Protein AF-A0A349Z1G7-F1 (afdb_monomer)

Sequence (231 aa):
MLQPGFGRQFYSDGNTNQHSDYFGPELSFGHQIAKLHPQQNVALIKYALGGSALGYGVGNNWYPDYRRGNGINQYDHFLSTLSNAFASRDIDGDGEPDTLIPAGIIWMQGESDAYDSEITANRYLDNLKTMMALFRAALRSPDLPVVLGKITDSGMDPEDGLRMNWGSLVQQAQLDFIEQDSCAALVTITESFTHLDDGWHYTSADYLTLGRQFAERVAQLESQCATRSSE

Foldseek 3Di:
DDDFACDPPWDDPPPDTDGHPDDFLCVLLLVQLCVVVVPDDDDDLDDDDPQEALDAPFGQHPPQQHDPDVSDGSVNVVLVSVVVCQVDQQNPPPPHGDDDQQAAAEEEDDLRLLQPDPVSLLCLLVSVVVSVCSVCVSNVHNLHAYEYEQADFQLPDPPRSGNRNRSVSNNVSLVVNCVVRVRYYYDDCCVVFHADPVRHHTDNVVSSVVSNSSSVVSSVSSVVRVVPVVD

Secondary structure (DSSP, 8-state):
----BSSTT-EE-SS-EE-BS---THHHHHHHHHHH-TTS---------TTB-SSTTSBS---TT--STT---HHHHHHHHHHHHTT-S-SSSSSSPP------EEE---HHHHHH-HHHHHTHHHHHHHHHHHHHHHTT-TT--EEEEPP------TTTS-S-TTHHHHHHHHHHHHHH-TTEEEE-GGGG--B-TTSSSB-HHHHHHHHHHHHHHHHHHHHHHTTTTT-

Structure (mmCIF, N/CA/C/O backbone):
data_AF-A0A349Z1G7-F1
#
_entry.id   AF-A0A349Z1G7-F1
#
loop_
_atom_site.group_PDB
_atom_site.id
_atom_site.type_symbol
_atom_site.label_atom_id
_atom_site.label_alt_id
_atom_site.label_comp_id
_atom_site.label_asym_id
_atom_site.label_entity_id
_atom_site.label_seq_id
_atom_site.pdbx_PDB_ins_code
_atom_site.Cartn_x
_atom_site.Cartn_y
_atom_site.Cartn_z
_atom_site.occupancy
_atom_site.B_iso_or_equiv
_atom_site.auth_seq_id
_atom_site.auth_comp_id
_atom_site.auth_asym_id
_atom_site.auth_atom_id
_atom_site.pdbx_PDB_model_num
ATOM 1 N N . MET A 1 1 ? -21.584 -17.397 -4.117 1.00 46.84 1 MET A N 1
ATOM 2 C CA . MET A 1 1 ? -20.782 -17.115 -5.328 1.00 46.84 1 MET A CA 1
ATOM 3 C C . MET A 1 1 ? -20.090 -15.783 -5.109 1.00 46.84 1 MET A C 1
ATOM 5 O O . MET A 1 1 ? -20.751 -14.891 -4.594 1.00 46.84 1 MET A O 1
ATOM 9 N N . LEU A 1 2 ? -18.794 -15.668 -5.418 1.00 56.25 2 LEU A N 1
ATOM 10 C CA . LEU A 1 2 ? -18.112 -14.368 -5.429 1.00 56.25 2 LEU A CA 1
ATOM 11 C C . LEU A 1 2 ? -18.717 -13.518 -6.556 1.00 56.25 2 LEU A C 1
ATOM 13 O O . LEU A 1 2 ? -18.985 -14.051 -7.632 1.00 56.25 2 LEU A O 1
ATOM 17 N N . GLN A 1 3 ? -18.994 -12.247 -6.280 1.00 53.84 3 GLN A N 1
ATOM 18 C CA . GLN A 1 3 ? -19.548 -11.298 -7.249 1.00 53.84 3 GLN A CA 1
ATOM 19 C C . GLN A 1 3 ? -18.449 -10.356 -7.768 1.00 53.84 3 GLN A C 1
ATOM 21 O O . GLN A 1 3 ? -17.407 -10.252 -7.113 1.00 53.84 3 GLN A O 1
ATOM 26 N N . PRO A 1 4 ? -18.669 -9.683 -8.917 1.00 64.75 4 PRO A N 1
ATOM 27 C CA . PRO A 1 4 ? -17.811 -8.600 -9.392 1.00 64.75 4 PRO A CA 1
ATOM 28 C C . PRO A 1 4 ? -17.470 -7.610 -8.265 1.00 64.75 4 PRO A C 1
ATOM 30 O O . PRO A 1 4 ? -18.338 -7.232 -7.478 1.00 64.75 4 PRO A O 1
ATOM 33 N N . GLY A 1 5 ? -16.197 -7.236 -8.152 1.00 70.75 5 GLY A N 1
ATOM 34 C CA . GLY A 1 5 ? -15.623 -6.529 -7.012 1.00 70.75 5 GLY A CA 1
ATOM 35 C C . GLY A 1 5 ? -15.144 -5.110 -7.319 1.00 70.75 5 GLY A C 1
ATOM 36 O O . GLY A 1 5 ? -15.529 -4.471 -8.296 1.00 70.75 5 GLY A O 1
ATOM 37 N N . PHE A 1 6 ? -14.275 -4.605 -6.444 1.00 72.62 6 PHE A N 1
ATOM 38 C CA . PHE A 1 6 ? -13.672 -3.269 -6.527 1.00 72.62 6 PHE A CA 1
ATOM 39 C C . PHE A 1 6 ? -12.236 -3.335 -7.083 1.00 72.62 6 PHE A C 1
ATOM 41 O O . PHE A 1 6 ? -11.346 -2.619 -6.620 1.00 72.62 6 PHE A O 1
ATOM 48 N N . GLY A 1 7 ? -11.961 -4.291 -7.976 1.00 73.00 7 GLY A N 1
ATOM 49 C CA . GLY A 1 7 ? -10.655 -4.471 -8.608 1.00 73.00 7 GLY A CA 1
ATOM 50 C C . GLY A 1 7 ? -10.443 -3.572 -9.829 1.00 73.00 7 GLY A C 1
ATOM 51 O O . GLY A 1 7 ? -11.169 -2.608 -10.066 1.00 73.00 7 GLY A O 1
ATOM 52 N N . ARG A 1 8 ? -9.424 -3.897 -10.630 1.00 74.56 8 ARG A N 1
ATOM 53 C CA . ARG A 1 8 ? -9.077 -3.202 -11.884 1.00 74.56 8 ARG A CA 1
ATOM 54 C C . ARG A 1 8 ? -10.314 -3.013 -12.774 1.00 74.56 8 ARG A C 1
ATOM 56 O O . ARG A 1 8 ? -11.029 -3.975 -12.987 1.00 74.56 8 ARG A O 1
ATOM 63 N N . GLN A 1 9 ? -10.537 -1.830 -13.351 1.00 77.94 9 GLN A N 1
ATOM 64 C CA . GLN A 1 9 ? -11.748 -1.475 -14.132 1.00 77.94 9 GLN A CA 1
ATOM 65 C C . GLN A 1 9 ? -13.017 -1.188 -13.306 1.00 77.94 9 GLN A C 1
ATOM 67 O O . GLN A 1 9 ? -14.071 -0.958 -13.892 1.00 77.94 9 GLN A O 1
ATOM 72 N N . PHE A 1 10 ? -12.934 -1.147 -11.972 1.00 82.94 10 PHE A N 1
ATOM 73 C CA . PHE A 1 10 ? -14.001 -0.566 -11.157 1.00 82.94 10 PHE A CA 1
ATOM 74 C C . PHE A 1 10 ? -14.174 0.923 -11.485 1.00 82.94 10 PHE A C 1
ATOM 76 O O . PHE A 1 10 ? -13.189 1.644 -11.669 1.00 82.94 10 PHE A O 1
ATOM 83 N N . TYR A 1 11 ? -15.423 1.383 -11.513 1.00 76.38 11 TYR A N 1
ATOM 84 C CA . TYR A 1 11 ? -15.773 2.782 -11.730 1.00 76.38 11 TYR A CA 1
ATOM 85 C C . TYR A 1 11 ? -16.954 3.191 -10.842 1.00 76.38 11 TYR A C 1
ATOM 87 O O . TYR A 1 11 ? -17.887 2.414 -10.633 1.00 76.38 11 TYR A O 1
ATOM 95 N N . SER A 1 12 ? -16.921 4.428 -10.346 1.00 77.19 12 SER A N 1
ATOM 96 C CA . SER A 1 12 ? -18.039 5.062 -9.648 1.00 77.19 12 SER A CA 1
ATOM 97 C C . SER A 1 12 ? -18.200 6.500 -10.129 1.00 77.19 12 SER A C 1
ATOM 99 O O . SER A 1 12 ? -17.209 7.214 -10.293 1.00 77.19 12 SER A O 1
ATOM 101 N N . ASP A 1 13 ? -19.444 6.928 -10.328 1.00 74.25 13 ASP A N 1
ATOM 102 C CA . ASP 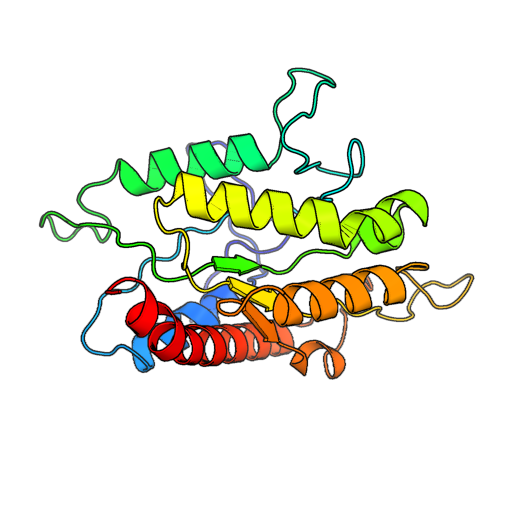A 1 13 ? -19.804 8.326 -10.603 1.00 74.25 13 ASP A CA 1
ATOM 103 C C . ASP A 1 13 ? -20.244 9.084 -9.333 1.00 74.25 13 ASP A C 1
ATOM 105 O O . ASP A 1 13 ? -20.737 10.210 -9.409 1.00 74.25 13 ASP A O 1
ATOM 109 N N . GLY A 1 14 ? -20.081 8.461 -8.158 1.00 65.50 14 GLY A N 1
ATOM 110 C CA . GLY A 1 14 ? -20.521 8.985 -6.865 1.00 65.50 14 GLY A CA 1
ATOM 111 C C . GLY A 1 14 ? -21.979 8.672 -6.509 1.00 65.50 14 GLY A C 1
ATOM 112 O O . GLY A 1 14 ? -22.364 8.887 -5.364 1.00 65.50 14 GLY A O 1
ATOM 113 N N . ASN A 1 15 ? -22.772 8.131 -7.440 1.00 63.84 15 ASN A N 1
ATOM 114 C CA . ASN A 1 15 ? -24.153 7.690 -7.205 1.00 63.84 15 ASN A CA 1
ATOM 115 C C . ASN A 1 15 ? -24.352 6.199 -7.509 1.00 63.84 15 ASN A C 1
ATOM 117 O O . ASN A 1 15 ? -25.158 5.528 -6.867 1.00 63.84 15 ASN A O 1
ATOM 121 N N . THR A 1 16 ? -23.635 5.680 -8.500 1.00 71.56 16 THR A N 1
ATOM 122 C CA . THR A 1 16 ? -23.721 4.311 -8.993 1.00 71.56 16 THR A CA 1
ATOM 123 C C . THR A 1 16 ? -22.335 3.687 -9.080 1.00 71.56 16 THR A C 1
ATOM 125 O O . THR A 1 16 ? -21.341 4.353 -9.374 1.00 71.56 16 THR A O 1
ATOM 128 N N . ASN A 1 17 ? -22.274 2.386 -8.802 1.00 78.75 17 ASN A N 1
ATOM 129 C CA . ASN A 1 17 ? -21.047 1.603 -8.849 1.00 78.75 17 ASN A CA 1
ATOM 130 C C . ASN A 1 17 ? -21.122 0.615 -10.012 1.00 78.75 17 ASN A C 1
ATOM 132 O O . ASN A 1 17 ? -22.029 -0.216 -10.070 1.00 78.75 17 ASN A O 1
ATOM 136 N N . GLN A 1 18 ? -20.144 0.681 -10.912 1.00 82.62 18 GLN A N 1
ATOM 137 C CA . GLN A 1 18 ? -19.900 -0.355 -11.903 1.00 82.62 18 GLN A CA 1
ATOM 138 C C . GLN A 1 18 ? -18.778 -1.259 -11.391 1.00 82.62 18 GLN A C 1
ATOM 140 O O . GLN A 1 18 ? -17.610 -0.870 -11.323 1.00 82.62 18 GLN A O 1
ATOM 145 N N . HIS A 1 19 ? -19.159 -2.471 -10.996 1.00 80.06 19 HIS A N 1
ATOM 146 C CA . HIS A 1 19 ? -18.242 -3.449 -10.424 1.00 80.06 19 HIS A CA 1
ATOM 147 C C . HIS A 1 19 ? -17.353 -4.106 -11.487 1.00 80.06 19 HIS A C 1
ATOM 149 O O . HIS A 1 19 ? -17.739 -4.263 -12.643 1.00 80.06 19 HIS A O 1
ATOM 155 N N . SER A 1 20 ? -16.151 -4.478 -11.064 1.00 79.94 20 SER A N 1
ATOM 156 C CA . SER A 1 20 ? -15.106 -5.098 -11.872 1.00 79.94 20 SER A CA 1
ATOM 157 C C . SER A 1 20 ? -15.187 -6.624 -11.824 1.00 79.94 20 SER A C 1
ATOM 159 O O . SER A 1 20 ? -15.468 -7.189 -10.773 1.00 79.94 20 SER A O 1
ATOM 161 N N . ASP A 1 21 ? -14.827 -7.314 -12.908 1.00 78.81 21 ASP A N 1
ATOM 162 C CA . ASP A 1 21 ? -14.621 -8.775 -12.886 1.00 78.81 21 ASP A CA 1
ATOM 163 C C . ASP A 1 21 ? -13.377 -9.200 -12.074 1.00 78.81 21 ASP A C 1
ATOM 165 O O . ASP A 1 21 ? -13.143 -10.384 -11.829 1.00 78.81 21 ASP A O 1
ATOM 169 N N . TYR A 1 22 ? -12.582 -8.229 -11.625 1.00 80.31 22 TYR A N 1
ATOM 170 C CA . TYR A 1 22 ? -11.415 -8.397 -10.777 1.00 80.31 22 TYR A CA 1
ATOM 171 C C . TYR A 1 22 ? -11.709 -7.972 -9.334 1.00 80.31 22 TYR A C 1
ATOM 173 O O . TYR A 1 22 ? -12.530 -7.099 -9.039 1.00 80.31 22 TYR A O 1
ATOM 181 N N . PHE A 1 23 ? -10.941 -8.544 -8.416 1.00 85.12 23 PHE A N 1
ATOM 182 C CA . PHE A 1 23 ? -10.905 -8.166 -7.010 1.00 85.12 23 PHE A CA 1
ATOM 183 C C . PHE A 1 23 ? -9.451 -8.080 -6.545 1.00 85.12 23 PHE A C 1
ATOM 185 O O . PHE A 1 23 ? -8.565 -8.687 -7.150 1.00 85.12 23 PHE A O 1
ATOM 192 N N . GLY A 1 24 ? -9.207 -7.312 -5.488 1.00 89.19 24 GLY A N 1
ATOM 193 C CA . GLY A 1 24 ? -7.900 -7.249 -4.843 1.00 89.19 24 GLY A CA 1
ATOM 194 C C . GLY A 1 24 ? -7.815 -8.171 -3.622 1.00 89.19 24 GLY A C 1
ATOM 195 O O . GLY A 1 24 ? -8.693 -9.007 -3.386 1.00 89.19 24 GLY A O 1
ATOM 196 N N . PRO A 1 25 ? -6.781 -8.019 -2.783 1.00 95.25 25 PRO A N 1
ATOM 197 C CA . PRO A 1 25 ? -6.604 -8.874 -1.613 1.00 95.25 25 PRO A CA 1
ATOM 198 C C . PRO A 1 25 ? -7.731 -8.733 -0.572 1.00 95.25 25 PRO A C 1
ATOM 200 O O . PRO A 1 25 ? -7.840 -9.584 0.315 1.00 95.25 25 PRO A O 1
ATOM 203 N N . GLU A 1 26 ? -8.592 -7.708 -0.678 1.00 93.12 26 GLU A N 1
ATOM 204 C CA . GLU A 1 26 ? -9.614 -7.375 0.319 1.00 93.12 26 GLU A CA 1
ATOM 205 C C . GLU A 1 26 ? -10.583 -8.519 0.636 1.00 93.12 26 GLU A C 1
ATOM 207 O O . GLU A 1 26 ? -11.002 -8.649 1.782 1.00 93.12 26 GLU A O 1
ATOM 212 N N . LEU A 1 27 ? -10.918 -9.377 -0.337 1.00 91.31 27 LEU A N 1
ATOM 213 C CA . LEU A 1 27 ? -11.917 -10.432 -0.134 1.00 91.31 27 LEU A CA 1
ATOM 214 C C . LEU A 1 27 ? -11.418 -11.491 0.849 1.00 91.31 27 LEU A C 1
ATOM 216 O O . LEU A 1 27 ? -12.055 -11.795 1.857 1.00 91.31 27 LEU A O 1
ATOM 220 N N . SER A 1 28 ? -10.248 -12.054 0.557 1.00 95.88 28 SER A N 1
ATOM 221 C CA . SER A 1 28 ? -9.604 -13.025 1.438 1.00 95.88 28 SER A CA 1
ATOM 222 C C . SER A 1 28 ? -9.078 -12.392 2.717 1.00 95.88 28 SER A C 1
ATOM 224 O O . SER A 1 28 ? -9.057 -13.076 3.735 1.00 95.88 28 SER A O 1
ATOM 226 N N . PHE A 1 29 ? -8.672 -11.117 2.669 1.00 97.75 29 PHE A N 1
ATOM 227 C CA . PHE A 1 29 ? -8.282 -10.368 3.857 1.00 97.75 29 PHE A CA 1
ATOM 228 C C . PHE A 1 29 ? -9.457 -10.276 4.825 1.00 97.75 29 PHE A C 1
ATOM 230 O O . PHE A 1 29 ? -9.353 -10.802 5.925 1.00 97.75 29 PHE A O 1
ATOM 237 N N . GLY A 1 30 ? -10.591 -9.715 4.385 1.00 96.12 30 GLY A N 1
ATOM 238 C CA . GLY A 1 30 ? -11.803 -9.553 5.190 1.00 96.12 30 GLY A CA 1
ATOM 239 C C . GLY A 1 30 ? -12.279 -10.870 5.801 1.00 96.12 30 GLY A C 1
ATOM 240 O O . GLY A 1 30 ? -12.515 -10.955 7.003 1.00 96.12 30 GLY A O 1
ATOM 241 N N . HIS A 1 31 ? -12.329 -11.933 4.992 1.00 96.19 31 HIS A N 1
ATOM 242 C CA . HIS A 1 31 ? -12.700 -13.269 5.469 1.00 96.19 31 HIS A CA 1
ATOM 243 C C . HIS A 1 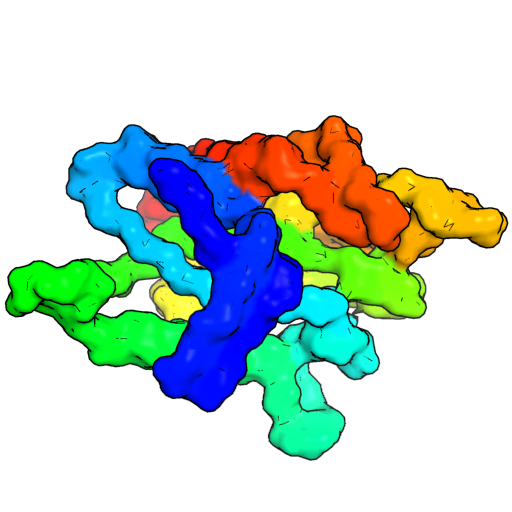31 ? -11.730 -13.828 6.514 1.00 96.19 31 HIS A C 1
ATOM 245 O O . HIS A 1 31 ? -12.156 -14.429 7.499 1.00 96.19 31 HIS A O 1
ATOM 251 N N . GLN A 1 32 ? -10.424 -13.671 6.297 1.00 98.06 32 GLN A N 1
ATOM 252 C CA . GLN A 1 32 ? -9.418 -14.214 7.203 1.00 98.06 32 GLN A CA 1
ATOM 253 C C . GLN A 1 32 ? -9.335 -13.409 8.501 1.00 98.06 32 GLN A C 1
ATOM 255 O O . GLN A 1 32 ? -9.272 -14.014 9.567 1.00 98.06 32 GLN A O 1
ATOM 260 N N . ILE A 1 33 ? -9.388 -12.076 8.443 1.00 97.12 33 ILE A N 1
ATOM 261 C CA . ILE A 1 33 ? -9.335 -11.246 9.648 1.00 97.12 33 ILE A CA 1
ATOM 262 C C . ILE A 1 33 ? -10.596 -11.443 10.504 1.00 97.12 33 ILE A C 1
ATOM 264 O O . ILE A 1 33 ? -10.483 -11.635 11.708 1.00 97.12 33 ILE A O 1
ATOM 268 N N . ALA A 1 34 ? -11.785 -11.575 9.904 1.00 96.56 34 ALA A N 1
ATOM 269 C CA . ALA A 1 34 ? -13.004 -11.902 10.653 1.00 96.56 34 ALA A CA 1
ATOM 270 C C . ALA A 1 34 ? -12.917 -13.267 11.365 1.00 96.56 34 ALA A C 1
ATOM 272 O O . ALA A 1 34 ? -13.434 -13.438 12.467 1.00 96.56 34 ALA A O 1
ATOM 273 N N . LYS A 1 35 ? -12.215 -14.248 10.779 1.00 97.44 35 LYS A N 1
ATOM 274 C C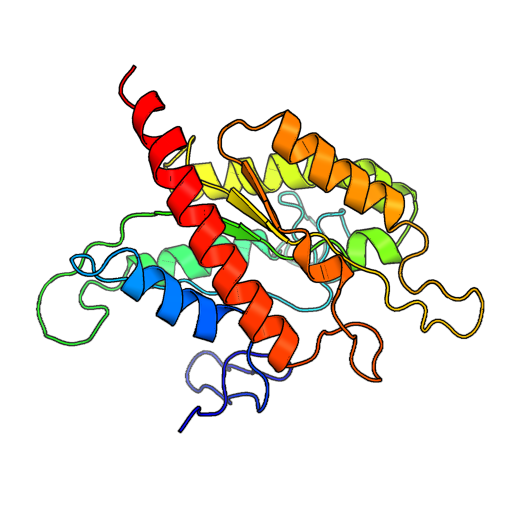A . LYS A 1 35 ? -11.936 -15.531 11.448 1.00 97.44 35 LYS A CA 1
ATOM 275 C C . LYS A 1 35 ? -10.948 -15.410 12.602 1.00 97.44 35 LYS A C 1
ATOM 277 O O . LYS A 1 35 ? -11.080 -16.149 13.574 1.00 97.44 35 LYS A O 1
ATOM 282 N N . LEU A 1 36 ? -9.945 -14.543 12.472 1.00 96.44 36 LEU A N 1
ATOM 283 C CA . LEU A 1 36 ? -8.956 -14.285 13.521 1.00 96.44 36 LEU A CA 1
ATOM 284 C C . LEU A 1 36 ? -9.571 -13.502 14.694 1.00 96.44 36 LEU A C 1
ATOM 286 O O . LEU A 1 36 ? -9.146 -13.689 15.831 1.00 96.44 36 LEU A O 1
ATOM 290 N N . HIS A 1 37 ? -10.624 -12.719 14.435 1.00 94.75 37 HIS A N 1
ATOM 291 C CA . HIS A 1 37 ? -11.335 -11.903 15.422 1.00 94.75 37 HIS A CA 1
ATOM 292 C C . HIS A 1 37 ? -12.834 -12.265 15.504 1.00 94.75 37 HIS A C 1
ATOM 294 O O . HIS A 1 37 ? -13.687 -11.421 15.244 1.00 94.75 37 HIS A O 1
ATOM 300 N N . PRO A 1 38 ? -13.210 -13.494 15.918 1.00 95.88 38 PRO A N 1
ATOM 301 C CA . PRO A 1 38 ? -14.592 -13.991 15.829 1.00 95.88 38 PRO A CA 1
ATOM 302 C C . PRO A 1 38 ? -15.600 -13.274 16.745 1.00 95.88 38 PRO A C 1
ATOM 304 O O . PRO A 1 38 ? -16.793 -13.560 16.686 1.00 95.88 38 PRO A O 1
ATOM 307 N N . GLN A 1 39 ? -15.126 -12.398 17.632 1.00 94.56 39 GLN A N 1
ATOM 308 C CA . GLN A 1 39 ? -15.945 -11.610 18.559 1.00 94.56 39 GLN A CA 1
ATOM 309 C C . GLN A 1 39 ? -15.995 -10.122 18.188 1.00 94.56 39 GLN A C 1
ATOM 311 O O . GLN A 1 39 ? -16.522 -9.326 18.960 1.00 94.56 39 GLN A O 1
ATOM 316 N N . GLN A 1 40 ? -15.407 -9.733 17.056 1.00 92.19 40 GLN A N 1
ATOM 317 C CA . GLN A 1 40 ? -15.340 -8.346 16.615 1.00 92.19 40 GLN A CA 1
ATOM 318 C C . GLN A 1 40 ? -15.934 -8.221 15.216 1.00 92.19 40 GLN A C 1
ATOM 320 O O . GLN A 1 40 ? -15.704 -9.064 14.348 1.00 92.19 40 GLN A O 1
ATOM 325 N N . ASN A 1 41 ? -16.671 -7.136 14.994 1.00 92.56 41 ASN A N 1
ATOM 326 C CA . ASN A 1 41 ? -17.096 -6.753 13.657 1.00 92.56 41 ASN A CA 1
ATOM 327 C C . ASN A 1 41 ? -15.912 -6.118 12.922 1.00 92.56 41 ASN A C 1
ATOM 329 O O . ASN A 1 41 ? -15.158 -5.332 13.496 1.00 92.56 41 ASN A O 1
ATOM 333 N N . VAL A 1 42 ? -15.751 -6.460 11.645 1.00 93.19 42 VAL A N 1
ATOM 334 C CA . VAL A 1 42 ? -14.668 -5.952 10.799 1.00 93.19 42 VAL A CA 1
ATOM 335 C C . VAL A 1 42 ? -15.258 -5.062 9.716 1.00 93.19 42 VAL A C 1
ATOM 337 O O . VAL A 1 42 ? -16.082 -5.512 8.923 1.00 93.19 42 VAL A O 1
ATOM 340 N N . ALA A 1 43 ? -14.763 -3.830 9.630 1.00 93.62 43 ALA A N 1
ATOM 341 C CA . ALA A 1 43 ? -15.048 -2.913 8.534 1.00 93.62 43 ALA A CA 1
ATOM 342 C C . ALA A 1 43 ? -13.786 -2.680 7.693 1.00 93.62 43 ALA A C 1
ATOM 344 O O . ALA A 1 43 ? -12.691 -2.504 8.229 1.00 93.62 43 ALA A O 1
ATOM 345 N N . LEU A 1 44 ? -13.939 -2.653 6.367 1.00 94.56 44 LEU A N 1
ATOM 346 C CA . LEU A 1 44 ? -12.855 -2.347 5.433 1.00 94.56 44 LEU A CA 1
ATOM 347 C C . LEU A 1 44 ? -13.103 -0.988 4.780 1.00 94.56 44 LEU A C 1
ATOM 349 O O . LEU A 1 44 ? -14.041 -0.834 4.001 1.00 94.56 44 LEU A O 1
ATOM 353 N N . ILE A 1 45 ? -12.224 -0.020 5.042 1.00 94.25 45 ILE A N 1
ATOM 354 C CA . ILE A 1 45 ? -12.193 1.242 4.297 1.00 94.25 45 ILE A CA 1
ATOM 355 C C . ILE A 1 45 ? -11.193 1.077 3.155 1.00 94.25 45 ILE A C 1
ATOM 357 O O . ILE A 1 45 ? -9.981 1.103 3.367 1.00 94.25 45 ILE A O 1
ATOM 361 N N . LYS A 1 46 ? -11.698 0.864 1.938 1.00 92.69 46 LYS A N 1
ATOM 362 C CA . LYS A 1 46 ? -10.863 0.624 0.758 1.00 92.69 46 LYS A CA 1
ATOM 363 C C . LYS A 1 46 ? -10.680 1.903 -0.053 1.00 92.69 46 LYS A C 1
ATOM 365 O O . LYS A 1 46 ? -11.643 2.443 -0.587 1.00 92.69 46 LYS A O 1
ATOM 370 N N . TYR A 1 47 ? -9.427 2.315 -0.220 1.00 93.06 47 TYR A N 1
ATOM 371 C CA . TYR A 1 47 ? -9.031 3.340 -1.178 1.00 93.06 47 TYR A CA 1
ATOM 372 C C . TYR A 1 47 ? -7.717 2.940 -1.853 1.00 93.06 47 TYR A C 1
ATOM 374 O O . TYR A 1 47 ? -6.732 2.653 -1.178 1.00 93.06 47 TYR A O 1
ATOM 382 N N . ALA A 1 48 ? -7.715 2.891 -3.181 1.00 91.56 48 ALA A N 1
ATOM 383 C CA . ALA A 1 48 ? -6.537 2.606 -3.991 1.00 91.56 48 ALA A CA 1
ATOM 384 C C . ALA A 1 48 ? -6.747 3.165 -5.400 1.00 91.56 48 ALA A C 1
ATOM 386 O O . ALA A 1 48 ? -7.875 3.175 -5.897 1.00 91.56 48 ALA A O 1
ATOM 387 N N . LEU A 1 49 ? -5.664 3.572 -6.062 1.00 91.31 49 LEU A N 1
ATOM 388 C CA . LEU A 1 49 ? -5.703 4.000 -7.456 1.00 91.31 49 LEU A CA 1
ATOM 389 C C . LEU A 1 49 ? -4.519 3.415 -8.227 1.00 91.31 49 LEU A C 1
ATOM 391 O O . LEU A 1 49 ? -3.368 3.561 -7.827 1.00 91.31 49 LEU A O 1
ATOM 395 N N . GLY A 1 50 ? -4.802 2.753 -9.350 1.00 90.44 50 GLY A N 1
ATOM 396 C CA . GLY A 1 50 ? -3.765 2.191 -10.217 1.00 90.44 50 GLY A CA 1
ATOM 397 C C . GLY A 1 50 ? -2.852 3.271 -10.807 1.00 90.44 50 GLY A C 1
ATOM 398 O O . GLY A 1 50 ? -3.291 4.389 -11.087 1.00 90.44 50 GLY A O 1
ATOM 399 N N . GLY A 1 51 ? -1.573 2.938 -10.998 1.00 91.06 51 GLY A N 1
ATOM 400 C CA . GLY A 1 51 ? -0.574 3.865 -11.545 1.00 91.06 51 GLY A CA 1
ATOM 401 C C . GLY A 1 51 ? -0.241 5.045 -10.624 1.00 91.06 51 GLY A C 1
ATOM 402 O O . GLY A 1 51 ? 0.217 6.086 -11.096 1.00 91.06 51 GLY A O 1
ATOM 403 N N . SER A 1 52 ? -0.545 4.937 -9.328 1.00 95.25 52 SER A N 1
ATOM 404 C CA . SER A 1 52 ? -0.218 5.963 -8.339 1.00 95.25 52 SER A CA 1
ATOM 405 C C . SER A 1 52 ? 1.206 5.816 -7.812 1.00 95.25 52 SER A C 1
ATOM 407 O O . SER A 1 52 ? 1.653 4.694 -7.564 1.00 95.25 52 SER A O 1
ATOM 409 N N . ALA A 1 53 ? 1.876 6.940 -7.570 1.00 97.12 53 ALA A N 1
ATOM 410 C CA . ALA A 1 53 ? 3.228 6.982 -7.019 1.00 97.12 53 ALA A CA 1
ATOM 411 C C . ALA A 1 53 ? 3.310 7.897 -5.796 1.00 97.12 53 ALA A C 1
ATOM 413 O O . ALA A 1 53 ? 2.516 8.833 -5.656 1.00 97.12 53 ALA A O 1
ATOM 414 N N . LEU A 1 54 ? 4.281 7.647 -4.922 1.00 97.56 54 LEU A N 1
ATOM 415 C CA . LEU A 1 54 ? 4.591 8.527 -3.798 1.00 97.56 54 LEU A CA 1
ATOM 416 C C . LEU A 1 54 ? 5.429 9.739 -4.232 1.00 97.56 54 LEU A C 1
ATOM 418 O O . LEU A 1 54 ? 5.317 10.806 -3.628 1.00 97.56 54 LEU A O 1
ATOM 422 N N . GLY A 1 55 ? 6.247 9.596 -5.276 1.00 95.00 55 GLY A N 1
ATOM 423 C CA . GLY A 1 55 ? 7.089 10.655 -5.823 1.00 95.00 55 GLY A CA 1
ATOM 424 C C . GLY A 1 55 ? 6.324 11.851 -6.394 1.00 95.00 55 GLY A C 1
ATOM 425 O O . GLY A 1 55 ? 5.367 11.698 -7.151 1.00 95.00 55 GLY A O 1
ATOM 426 N N . TYR A 1 56 ? 6.806 13.062 -6.086 1.00 93.25 56 TYR A N 1
ATOM 427 C CA . TYR A 1 56 ? 6.219 14.312 -6.575 1.00 93.25 56 TYR A CA 1
ATOM 428 C C . TYR A 1 56 ? 6.131 14.352 -8.106 1.00 93.25 56 TYR A C 1
ATOM 430 O O . TYR A 1 56 ? 7.142 14.440 -8.802 1.00 93.25 56 TYR A O 1
ATOM 438 N N . GLY A 1 57 ? 4.905 14.406 -8.627 1.00 87.75 57 GLY A N 1
ATOM 439 C CA . GLY A 1 57 ? 4.663 14.557 -10.064 1.00 87.75 57 GLY A CA 1
ATOM 440 C C . GLY A 1 57 ? 4.797 13.277 -10.878 1.00 87.75 57 GLY A C 1
ATOM 441 O O . GLY A 1 57 ? 4.807 13.381 -12.104 1.00 87.75 57 GLY A O 1
ATOM 442 N N . VAL A 1 58 ? 4.843 12.124 -10.212 1.00 88.56 58 VAL A N 1
ATOM 443 C CA . VAL A 1 58 ? 4.851 10.799 -10.830 1.00 88.56 58 VAL A CA 1
ATOM 444 C C . VAL A 1 58 ? 3.456 10.187 -10.747 1.00 88.56 58 VAL A C 1
ATOM 446 O O . VAL A 1 58 ? 2.819 10.214 -9.693 1.00 88.56 58 VAL A O 1
ATOM 449 N N . GLY A 1 59 ? 2.982 9.642 -11.871 1.00 83.81 59 GLY A N 1
ATOM 450 C CA . GLY A 1 59 ? 1.699 8.944 -11.966 1.00 83.81 59 GLY A CA 1
ATOM 451 C C . GLY A 1 59 ? 0.522 9.695 -11.328 1.00 83.81 59 GLY A C 1
ATOM 452 O O . GLY A 1 59 ? 0.464 10.930 -11.300 1.00 83.81 59 GLY A O 1
ATOM 453 N N . ASN A 1 60 ? -0.421 8.932 -10.778 1.00 86.44 60 ASN A N 1
ATOM 454 C CA . ASN A 1 60 ? -1.476 9.469 -9.923 1.00 86.44 60 ASN A CA 1
ATOM 455 C C . ASN A 1 60 ? -0.915 9.744 -8.517 1.00 86.44 60 ASN A C 1
ATOM 457 O O . ASN A 1 60 ? -0.981 8.913 -7.621 1.00 86.44 60 ASN A O 1
ATOM 461 N N . ASN A 1 61 ? -0.290 10.900 -8.350 1.00 92.12 61 ASN A N 1
ATOM 462 C CA . ASN A 1 61 ? 0.571 11.245 -7.220 1.00 92.12 61 ASN A CA 1
ATOM 463 C C . ASN A 1 61 ? -0.113 11.239 -5.828 1.00 92.12 61 ASN A C 1
ATOM 465 O O . ASN A 1 61 ? -1.154 11.870 -5.638 1.00 92.12 61 ASN A O 1
ATOM 469 N N . TRP A 1 62 ? 0.563 10.670 -4.826 1.00 96.06 62 TRP A N 1
ATOM 470 C CA . TRP A 1 62 ? 0.226 10.732 -3.394 1.00 96.06 62 TRP A CA 1
ATOM 471 C C . TRP A 1 62 ? 0.955 11.832 -2.614 1.00 96.06 62 TRP A C 1
ATOM 473 O O . TRP A 1 62 ? 0.548 12.137 -1.499 1.00 96.06 62 TRP A O 1
ATOM 483 N N . TYR A 1 63 ? 2.017 12.428 -3.165 1.00 94.31 63 TYR A N 1
ATOM 484 C CA . TYR A 1 63 ? 2.836 13.429 -2.476 1.00 94.31 63 TYR A CA 1
ATOM 485 C C . TYR A 1 63 ? 1.981 14.554 -1.851 1.00 94.31 63 TYR A C 1
ATOM 487 O O . TYR A 1 63 ? 1.303 15.263 -2.600 1.00 94.31 63 TYR A O 1
ATOM 495 N N . PRO A 1 64 ? 2.024 14.762 -0.521 1.00 90.38 64 PRO A N 1
ATOM 496 C CA . PRO A 1 64 ? 1.047 15.582 0.205 1.00 90.38 64 PRO A CA 1
ATOM 497 C C . PRO A 1 64 ? 1.098 17.069 -0.166 1.00 90.38 64 PRO A C 1
ATOM 499 O O . PRO A 1 64 ? 0.067 17.731 -0.226 1.00 90.38 64 PRO A O 1
ATOM 502 N N . ASP A 1 65 ? 2.279 17.590 -0.502 1.00 88.81 65 ASP A N 1
ATOM 503 C CA . ASP A 1 65 ? 2.462 18.977 -0.948 1.00 88.81 65 ASP A CA 1
ATOM 504 C C . ASP A 1 65 ? 2.401 19.128 -2.476 1.00 88.81 65 ASP A C 1
ATOM 506 O O . ASP A 1 65 ? 3.072 19.978 -3.065 1.00 88.81 65 ASP A O 1
ATOM 510 N N . TYR A 1 66 ? 1.615 18.297 -3.158 1.00 89.44 66 TYR A N 1
ATOM 511 C CA . TYR A 1 66 ? 1.411 18.425 -4.598 1.00 89.44 66 TYR A CA 1
ATOM 512 C C . TYR A 1 66 ? 0.744 19.761 -4.953 1.00 89.44 66 TYR A C 1
ATOM 514 O O .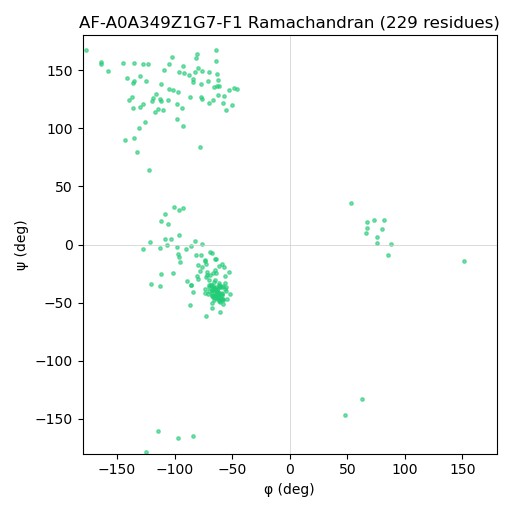 TYR A 1 66 ? -0.274 20.138 -4.380 1.00 89.44 66 TYR A O 1
ATOM 522 N N . ARG A 1 67 ? 1.326 20.505 -5.904 1.00 87.25 67 ARG A N 1
ATOM 523 C CA . ARG A 1 67 ? 0.839 21.844 -6.296 1.00 87.25 67 ARG A CA 1
ATOM 524 C C . ARG A 1 67 ? 0.458 21.973 -7.772 1.00 87.25 67 ARG A C 1
ATOM 526 O O . ARG A 1 67 ? 0.119 23.071 -8.202 1.00 87.25 67 ARG A O 1
ATOM 533 N N . ARG A 1 68 ? 0.540 20.907 -8.581 1.00 85.81 68 ARG A N 1
ATOM 534 C CA . ARG A 1 68 ? 0.122 20.992 -9.995 1.00 85.81 68 ARG A CA 1
ATOM 535 C C . ARG A 1 68 ? -1.402 20.886 -10.109 1.00 85.81 68 ARG A C 1
ATOM 537 O O . ARG A 1 68 ? -2.053 20.248 -9.287 1.00 85.81 68 ARG A O 1
ATOM 544 N N . GLY A 1 69 ? -1.965 21.487 -11.157 1.00 83.75 69 GLY A N 1
ATOM 545 C CA . GLY A 1 69 ? -3.412 21.495 -11.377 1.00 83.75 69 GLY A CA 1
ATOM 546 C C . GLY A 1 69 ? -4.154 22.221 -10.253 1.00 83.75 69 GLY A C 1
ATOM 547 O O . GLY A 1 69 ? -3.761 23.314 -9.854 1.00 83.75 69 GLY A O 1
ATOM 548 N N . ASN A 1 70 ? -5.217 21.607 -9.737 1.00 83.69 70 ASN A N 1
ATOM 549 C CA . ASN A 1 70 ? -5.959 22.100 -8.571 1.00 83.69 70 ASN A CA 1
ATOM 550 C C . ASN A 1 70 ? -5.305 21.718 -7.226 1.00 83.69 70 ASN A C 1
ATOM 552 O O . ASN A 1 70 ? -5.874 22.017 -6.181 1.00 83.69 70 ASN A O 1
ATOM 556 N N . GLY A 1 71 ? -4.137 21.065 -7.247 1.00 85.25 71 GLY A N 1
ATOM 557 C CA . GLY A 1 71 ? -3.426 20.615 -6.051 1.00 85.25 71 GLY A CA 1
ATOM 558 C C . GLY A 1 71 ? -4.025 19.379 -5.377 1.00 85.25 71 GLY A C 1
ATOM 559 O O . GLY A 1 71 ? -3.472 18.955 -4.372 1.00 85.25 71 GLY A O 1
ATOM 560 N N . ILE A 1 72 ? -5.101 18.795 -5.923 1.00 89.19 72 ILE A N 1
ATOM 561 C CA . ILE A 1 72 ? -5.734 17.594 -5.367 1.00 89.19 72 ILE A CA 1
ATOM 562 C C . ILE A 1 72 ? -4.893 16.368 -5.724 1.00 89.19 72 ILE A C 1
ATOM 564 O O . ILE A 1 72 ? -4.583 16.127 -6.894 1.00 89.19 72 ILE A O 1
ATOM 568 N N . ASN A 1 73 ? -4.536 15.590 -4.709 1.00 93.94 73 ASN A N 1
ATOM 569 C CA . ASN A 1 73 ? -3.743 14.374 -4.828 1.00 93.94 73 ASN A CA 1
ATOM 570 C C . ASN A 1 73 ? -4.468 13.165 -4.200 1.00 93.94 73 ASN A C 1
ATOM 572 O O . ASN A 1 73 ? -5.596 13.253 -3.715 1.00 93.94 73 ASN A O 1
ATOM 576 N N . GLN A 1 74 ? -3.818 12.001 -4.216 1.00 95.56 74 GLN A N 1
ATOM 577 C CA . GLN A 1 74 ? -4.405 10.780 -3.659 1.00 95.56 74 GLN A CA 1
ATOM 578 C C . GLN A 1 74 ? -4.542 10.801 -2.128 1.00 95.56 74 GLN A C 1
ATOM 580 O O . GLN A 1 74 ? -5.444 10.158 -1.596 1.00 95.56 74 GLN A O 1
ATOM 585 N N . TYR A 1 75 ? -3.710 11.570 -1.420 1.00 96.62 75 TYR A N 1
ATOM 586 C CA . TYR A 1 75 ? -3.856 11.776 0.020 1.00 96.62 75 TYR A CA 1
ATOM 587 C C . TYR A 1 75 ? -5.128 12.579 0.349 1.00 96.62 75 TYR A C 1
ATOM 589 O O . TYR A 1 75 ? -5.855 12.213 1.270 1.00 96.62 75 TYR A O 1
ATOM 597 N N . ASP A 1 76 ? -5.481 13.592 -0.447 1.00 95.62 76 ASP A N 1
ATOM 598 C CA . ASP A 1 76 ? -6.741 14.335 -0.280 1.00 95.62 76 ASP A CA 1
ATOM 599 C C . ASP A 1 76 ? -7.966 13.430 -0.479 1.00 95.62 76 ASP A C 1
ATOM 601 O O . ASP A 1 76 ? -8.928 13.469 0.295 1.00 95.62 76 ASP A O 1
ATOM 605 N N . HIS A 1 77 ? -7.924 12.564 -1.492 1.00 95.38 77 HIS A N 1
ATOM 606 C CA . HIS A 1 77 ? -8.975 11.577 -1.726 1.00 95.38 77 HIS A CA 1
ATOM 607 C C . HIS A 1 77 ? -9.042 10.512 -0.623 1.00 95.38 77 HIS A C 1
ATOM 609 O O . HIS A 1 77 ? -10.140 10.109 -0.232 1.00 95.38 77 HIS A O 1
ATOM 615 N N . PHE A 1 78 ? -7.902 10.098 -0.065 1.00 96.31 78 PHE A N 1
ATOM 616 C CA . PHE A 1 78 ? -7.856 9.248 1.123 1.00 96.31 78 PHE A CA 1
ATOM 617 C C . PHE A 1 78 ? -8.538 9.926 2.321 1.00 96.31 78 PHE A C 1
ATOM 619 O O . PHE A 1 78 ? -9.404 9.318 2.951 1.00 96.31 78 PHE A O 1
ATOM 626 N N . LEU A 1 79 ? -8.236 11.200 2.595 1.00 96.94 79 LEU A N 1
ATOM 627 C CA . LEU A 1 79 ? -8.881 11.959 3.673 1.00 96.94 79 LEU A CA 1
ATOM 628 C C . LEU A 1 79 ? -10.392 12.094 3.459 1.00 96.94 79 LEU A C 1
ATOM 630 O O . LEU A 1 79 ? -11.163 11.923 4.403 1.00 96.94 79 LEU A O 1
ATOM 634 N N . SER A 1 80 ? -10.832 12.352 2.225 1.00 96.19 80 SER A N 1
ATOM 635 C CA . SER A 1 80 ? -12.260 12.374 1.890 1.00 96.19 80 SER A CA 1
ATOM 636 C C . SER A 1 80 ? -12.912 11.004 2.091 1.00 96.19 80 SER A C 1
ATOM 638 O O . SER A 1 80 ? -14.014 10.930 2.633 1.00 96.19 80 SER A O 1
ATOM 640 N N . THR A 1 81 ? -12.219 9.920 1.733 1.00 95.00 81 THR A N 1
ATOM 641 C CA . THR A 1 81 ? -12.700 8.548 1.943 1.00 95.00 81 THR A CA 1
ATOM 642 C C . THR A 1 81 ? -12.868 8.243 3.430 1.00 95.00 81 THR A C 1
ATOM 644 O O . THR A 1 81 ? -13.919 7.743 3.828 1.00 95.00 81 THR A O 1
ATOM 647 N N . LEU A 1 82 ? -11.889 8.610 4.268 1.00 95.62 82 LEU A N 1
ATOM 648 C CA . LEU A 1 82 ? -12.018 8.497 5.722 1.00 95.62 82 LEU A CA 1
ATOM 649 C C . LEU A 1 82 ? -13.188 9.337 6.239 1.00 95.62 82 LEU A C 1
ATOM 651 O O . LEU A 1 82 ? -14.034 8.821 6.961 1.00 95.62 82 LEU A O 1
ATOM 655 N N . SER A 1 83 ? -13.285 10.608 5.843 1.00 95.38 83 SER A N 1
ATOM 656 C CA . SER A 1 83 ? -14.372 11.486 6.288 1.00 95.38 83 SER A CA 1
ATOM 657 C C . SER A 1 83 ? -15.750 10.900 5.978 1.00 95.38 83 SER A C 1
ATOM 659 O O . SER A 1 83 ? -16.645 10.993 6.813 1.00 95.38 83 SER A O 1
ATOM 661 N N . ASN A 1 84 ? -15.923 10.289 4.805 1.00 92.19 84 ASN A N 1
ATOM 662 C CA . ASN A 1 84 ? -17.181 9.654 4.421 1.00 92.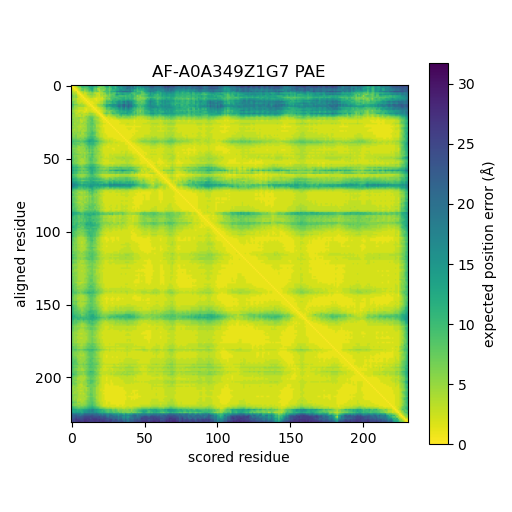19 84 ASN A CA 1
ATOM 663 C C . ASN A 1 84 ? -17.442 8.373 5.224 1.00 92.19 84 ASN A C 1
ATOM 665 O O . ASN A 1 84 ? -18.560 8.171 5.692 1.00 92.19 84 ASN A O 1
ATOM 669 N N . ALA A 1 85 ? -16.420 7.538 5.434 1.00 91.81 85 ALA A N 1
ATOM 670 C CA . ALA A 1 85 ? -16.547 6.312 6.220 1.00 91.81 85 ALA A CA 1
ATOM 671 C C . ALA A 1 85 ? -16.935 6.597 7.682 1.00 91.81 85 ALA A C 1
ATOM 673 O O . ALA A 1 85 ? -17.855 5.978 8.206 1.00 91.81 85 ALA A O 1
ATOM 674 N N . PHE A 1 86 ? -16.290 7.579 8.318 1.00 93.12 86 PHE A N 1
ATOM 675 C CA . PHE A 1 86 ? -16.561 7.973 9.706 1.00 93.12 86 PHE A CA 1
ATOM 676 C C . PHE A 1 86 ? -17.840 8.811 9.886 1.00 93.12 86 PHE A C 1
ATOM 678 O O . PHE A 1 86 ? -18.242 9.070 11.021 1.00 93.12 86 PHE A O 1
ATOM 685 N N . ALA A 1 87 ? -18.478 9.262 8.800 1.00 91.69 87 ALA A N 1
ATOM 686 C CA . ALA A 1 87 ? -19.742 9.994 8.870 1.00 91.69 87 ALA A CA 1
ATOM 687 C C . ALA A 1 87 ? -20.961 9.071 9.040 1.00 91.69 87 ALA A C 1
ATOM 689 O O . ALA A 1 87 ? -21.970 9.514 9.596 1.00 91.69 87 ALA A O 1
ATOM 690 N N . SER A 1 88 ? -20.883 7.815 8.577 1.00 87.38 88 SER A N 1
ATOM 691 C CA . SER A 1 88 ? -21.950 6.838 8.810 1.00 87.38 88 SER A CA 1
ATOM 692 C C . SER A 1 88 ? -21.977 6.414 10.276 1.00 87.38 88 SER A C 1
ATOM 694 O O . SER A 1 88 ? -20.933 6.237 10.900 1.00 87.38 88 SER A O 1
ATOM 696 N N . ARG A 1 89 ? -23.184 6.256 10.823 1.00 88.69 89 ARG A N 1
ATOM 697 C CA . ARG A 1 89 ? -23.413 5.754 12.185 1.00 88.69 89 ARG A CA 1
ATOM 698 C C . ARG A 1 89 ? -24.085 4.390 12.216 1.00 88.69 89 ARG A C 1
ATOM 700 O O . ARG A 1 89 ? -24.297 3.896 13.302 1.00 88.69 89 ARG A O 1
ATOM 707 N N . ASP A 1 90 ? -24.438 3.839 11.067 1.00 91.50 90 ASP A N 1
ATOM 708 C CA . ASP A 1 90 ? -25.090 2.538 10.907 1.00 91.50 90 ASP A CA 1
ATOM 709 C C . ASP A 1 90 ? -24.474 1.940 9.638 1.00 91.50 90 ASP A C 1
ATOM 711 O O . ASP A 1 90 ? -24.810 2.322 8.513 1.00 91.50 90 ASP A O 1
ATOM 715 N N . ILE A 1 91 ? -23.380 1.207 9.819 1.00 88.31 91 ILE A N 1
ATOM 716 C CA . ILE A 1 91 ? -22.449 0.814 8.756 1.00 88.31 91 ILE A CA 1
ATOM 717 C C . ILE A 1 91 ? -22.929 -0.467 8.087 1.00 88.31 91 ILE A C 1
ATOM 719 O O . ILE A 1 91 ? -22.748 -0.613 6.875 1.00 88.31 91 ILE A O 1
ATOM 723 N N . ASP A 1 92 ? -23.536 -1.374 8.850 1.00 88.06 92 ASP A N 1
ATOM 724 C CA . ASP A 1 92 ? -24.104 -2.620 8.341 1.00 88.06 92 ASP A CA 1
ATOM 725 C C . ASP A 1 92 ? -25.622 -2.555 8.076 1.00 88.06 92 ASP A C 1
ATOM 727 O O . ASP A 1 92 ? -26.156 -3.439 7.397 1.00 88.06 92 ASP A O 1
ATOM 731 N N . GLY A 1 93 ? -26.290 -1.470 8.479 1.00 89.06 93 GLY A N 1
ATOM 732 C CA . GLY A 1 93 ? -27.700 -1.217 8.195 1.00 89.06 93 GLY A CA 1
ATOM 733 C C . GLY A 1 93 ? -28.653 -1.942 9.143 1.00 89.06 93 GLY A C 1
ATOM 734 O O . GLY A 1 93 ? -29.807 -2.177 8.762 1.00 89.06 93 GLY A O 1
ATOM 735 N N . ASP A 1 94 ? -28.192 -2.354 10.326 1.00 91.94 94 ASP A N 1
ATOM 736 C CA . ASP A 1 94 ? -29.012 -3.033 11.331 1.00 91.94 94 ASP A CA 1
ATOM 737 C C . ASP A 1 94 ? -29.855 -2.068 12.191 1.00 91.94 94 ASP A C 1
ATOM 739 O O . ASP A 1 94 ? -30.789 -2.499 12.877 1.00 91.94 94 ASP A O 1
ATOM 743 N N . GLY A 1 95 ? -29.609 -0.759 12.066 1.00 93.25 95 GLY A N 1
ATOM 744 C CA . GLY A 1 95 ? -30.310 0.305 12.779 1.00 93.25 95 GLY A CA 1
ATOM 745 C C . GLY A 1 95 ? -29.709 0.660 14.141 1.00 93.25 95 GLY A C 1
ATOM 746 O O . GLY A 1 95 ? -30.234 1.563 14.803 1.00 93.25 95 GLY A O 1
ATOM 747 N N . GLU A 1 96 ? -28.628 0.000 14.558 1.00 93.12 96 GLU A N 1
ATOM 748 C CA . GLU A 1 96 ? -27.885 0.297 15.776 1.00 93.12 96 GLU A CA 1
ATOM 749 C C . GLU A 1 96 ? -26.664 1.199 15.495 1.00 93.12 96 GLU A C 1
ATOM 751 O O . GLU A 1 96 ? -26.069 1.166 14.419 1.00 93.12 96 GLU A O 1
ATOM 756 N N . PRO A 1 97 ? -26.270 2.070 16.445 1.00 93.69 97 PRO A N 1
ATOM 757 C CA . PRO A 1 97 ? -25.111 2.930 16.250 1.00 93.69 97 PRO A CA 1
ATOM 758 C C . PRO A 1 97 ? -23.771 2.177 16.256 1.00 93.69 97 PRO A C 1
ATOM 760 O O . PRO A 1 97 ? -23.361 1.629 17.281 1.00 93.69 97 PRO A O 1
ATOM 763 N N . ASP A 1 98 ? -23.016 2.300 15.170 1.00 92.44 98 ASP A N 1
ATOM 764 C CA . ASP A 1 98 ? -21.660 1.781 15.019 1.00 92.44 98 ASP A CA 1
ATOM 765 C C . ASP A 1 98 ? -20.571 2.798 15.382 1.00 92.44 98 ASP A C 1
ATOM 767 O O . ASP A 1 98 ? -20.721 4.017 15.254 1.00 92.44 98 ASP A O 1
ATOM 771 N N . THR A 1 99 ? -19.408 2.288 15.795 1.00 92.94 99 THR A N 1
ATOM 772 C CA . THR A 1 99 ? -18.182 3.080 15.972 1.00 92.94 99 THR A CA 1
ATOM 773 C C . THR A 1 99 ? -17.010 2.410 15.265 1.00 92.94 99 THR A C 1
ATOM 775 O O . THR A 1 99 ? -16.599 1.311 15.631 1.00 92.94 99 THR A O 1
ATOM 778 N N . LEU A 1 100 ? -16.424 3.102 14.284 1.00 93.50 100 LEU A N 1
ATOM 779 C CA . LEU A 1 100 ? -15.193 2.660 13.630 1.00 93.50 100 LEU A CA 1
ATOM 780 C C . LEU A 1 100 ? -13.982 2.907 14.529 1.00 93.50 100 LEU A C 1
ATOM 782 O O . LEU A 1 100 ? -13.713 4.040 14.932 1.00 93.50 100 LEU A O 1
ATOM 786 N N . ILE A 1 101 ? -13.216 1.849 14.784 1.00 94.00 101 ILE A N 1
ATOM 787 C CA . ILE A 1 101 ? -11.939 1.905 15.496 1.00 94.00 101 ILE A CA 1
ATOM 788 C C . ILE A 1 101 ? -10.838 1.510 14.502 1.00 94.00 101 ILE A C 1
ATOM 790 O O . ILE A 1 101 ? -10.857 0.383 14.006 1.00 94.00 101 ILE A O 1
ATOM 794 N N . PRO A 1 102 ? -9.887 2.405 14.171 1.00 95.19 102 PRO A N 1
ATOM 795 C CA . PRO A 1 102 ? -8.752 2.049 13.324 1.00 95.19 102 PRO A CA 1
ATOM 796 C C . PRO A 1 102 ? -7.940 0.899 13.936 1.00 95.19 102 PRO A C 1
ATOM 798 O O . PRO A 1 102 ? -7.422 1.042 15.041 1.00 95.19 102 PRO A O 1
ATOM 801 N N . ALA A 1 103 ? -7.807 -0.211 13.205 1.00 95.31 103 ALA A N 1
ATOM 802 C CA . ALA A 1 103 ? -7.089 -1.410 13.663 1.00 95.31 103 ALA A CA 1
ATOM 803 C C . ALA A 1 103 ? -5.784 -1.687 12.891 1.00 95.31 103 ALA A C 1
ATOM 805 O O . ALA A 1 103 ? -4.846 -2.259 13.436 1.00 95.31 103 ALA A O 1
ATOM 806 N N . GLY A 1 104 ? -5.671 -1.219 11.645 1.00 96.50 104 GLY A N 1
ATOM 807 C CA . GLY A 1 104 ? -4.450 -1.366 10.861 1.00 96.50 104 GLY A CA 1
ATOM 808 C C . GLY A 1 104 ? -4.525 -0.690 9.496 1.00 96.50 104 GLY A C 1
ATOM 809 O O . GLY A 1 104 ? -5.598 -0.302 9.032 1.00 96.50 104 GLY A O 1
ATOM 810 N N . ILE A 1 105 ? -3.370 -0.565 8.850 1.00 98.12 105 ILE A N 1
ATOM 811 C CA . ILE A 1 105 ? -3.201 -0.074 7.482 1.00 98.12 105 ILE A CA 1
ATOM 812 C C . ILE A 1 105 ? -2.583 -1.201 6.660 1.00 98.12 105 ILE A C 1
ATOM 814 O O . ILE A 1 105 ? -1.521 -1.718 7.003 1.00 98.12 105 ILE A O 1
ATOM 818 N N . ILE A 1 106 ? -3.225 -1.555 5.549 1.00 98.62 106 ILE A N 1
ATOM 819 C CA . ILE A 1 106 ? -2.674 -2.480 4.557 1.00 98.62 106 ILE A CA 1
ATOM 820 C C . ILE A 1 106 ? -2.234 -1.664 3.345 1.00 98.62 106 ILE A C 1
ATOM 822 O O . ILE A 1 106 ? -3.036 -0.924 2.776 1.00 98.62 106 ILE A O 1
ATOM 826 N N . TRP A 1 107 ? -0.968 -1.790 2.953 1.00 98.62 107 TRP A N 1
ATOM 827 C CA . TRP A 1 107 ? -0.364 -0.992 1.890 1.00 98.62 107 TRP A CA 1
ATOM 828 C C . TRP A 1 107 ? 0.298 -1.883 0.839 1.00 98.62 107 TRP A C 1
ATOM 830 O O . TRP A 1 107 ? 1.213 -2.648 1.131 1.00 98.62 107 TRP A O 1
ATOM 840 N N . MET A 1 108 ? -0.145 -1.763 -0.408 1.00 98.00 108 MET A N 1
ATOM 841 C CA . MET A 1 108 ? 0.472 -2.410 -1.565 1.00 98.00 108 MET A CA 1
ATOM 842 C C . MET A 1 108 ? 0.652 -1.350 -2.643 1.00 98.00 108 MET A C 1
ATOM 844 O O . MET A 1 108 ? -0.313 -0.967 -3.303 1.00 98.00 108 MET A O 1
ATOM 848 N N . GLN A 1 109 ? 1.871 -0.840 -2.752 1.00 97.88 109 GLN A N 1
ATOM 849 C CA . GLN A 1 109 ? 2.263 0.169 -3.723 1.00 97.88 109 GLN A CA 1
ATOM 850 C C . GLN A 1 109 ? 3.795 0.195 -3.794 1.00 97.88 109 GLN A C 1
ATOM 852 O O . GLN A 1 109 ? 4.482 -0.224 -2.855 1.00 97.88 109 GLN A O 1
ATOM 857 N N . GLY A 1 110 ? 4.303 0.686 -4.915 1.00 98.06 110 GLY A N 1
ATOM 858 C CA . GLY A 1 110 ? 5.706 1.019 -5.151 1.00 98.06 110 GLY A CA 1
ATOM 859 C C . GLY A 1 110 ? 6.080 0.881 -6.624 1.00 98.06 110 GLY A C 1
ATOM 860 O O . GLY A 1 110 ? 7.107 1.392 -7.056 1.00 98.06 110 GLY A O 1
ATOM 861 N N . GLU A 1 111 ? 5.223 0.232 -7.413 1.00 97.88 111 GLU A N 1
ATOM 862 C CA . GLU A 1 111 ? 5.503 -0.147 -8.791 1.00 97.88 111 GLU A CA 1
ATOM 863 C C . GLU A 1 111 ? 5.740 1.068 -9.690 1.00 97.88 111 GLU A C 1
ATOM 865 O O . GLU A 1 111 ? 6.677 1.086 -10.481 1.00 97.88 111 GLU A O 1
ATOM 870 N N . SER A 1 112 ? 4.936 2.126 -9.537 1.00 97.62 112 SER A N 1
ATOM 871 C CA . SER A 1 112 ? 5.120 3.361 -10.310 1.00 97.62 112 SER A CA 1
ATOM 872 C C . SER A 1 112 ? 6.368 4.144 -9.894 1.00 97.62 112 SER A C 1
ATOM 874 O O . SER A 1 112 ? 7.026 4.715 -10.756 1.00 97.62 112 SER A O 1
ATOM 876 N N . ASP A 1 113 ? 6.734 4.145 -8.608 1.00 98.19 113 ASP A N 1
ATOM 877 C CA . ASP A 1 113 ? 7.978 4.771 -8.141 1.00 98.19 113 ASP A CA 1
ATOM 878 C C . ASP A 1 113 ? 9.218 4.013 -8.643 1.00 98.19 113 ASP A C 1
ATOM 880 O O . ASP A 1 113 ? 10.231 4.627 -8.974 1.00 98.19 113 ASP A O 1
ATOM 884 N N . ALA A 1 114 ? 9.117 2.686 -8.736 1.00 97.88 114 ALA A N 1
ATOM 885 C CA . ALA A 1 114 ? 10.159 1.799 -9.237 1.00 97.88 114 ALA A CA 1
ATOM 886 C C . ALA A 1 114 ? 10.283 1.783 -10.772 1.00 97.88 114 ALA A C 1
ATOM 888 O O . ALA A 1 114 ? 11.335 1.409 -11.294 1.00 97.88 114 ALA A O 1
ATOM 889 N N . TYR A 1 115 ? 9.217 2.157 -11.486 1.00 96.69 115 TYR A N 1
ATOM 890 C CA . TYR A 1 115 ? 9.179 2.271 -12.947 1.00 96.69 115 TYR A CA 1
ATOM 891 C C . TYR A 1 115 ? 9.589 3.649 -13.471 1.00 96.69 115 TYR A C 1
ATOM 893 O O . TYR A 1 115 ? 10.103 3.734 -14.577 1.00 96.69 115 TYR A O 1
ATOM 901 N N . ASP A 1 116 ? 9.333 4.728 -12.728 1.00 96.56 116 ASP A N 1
ATOM 902 C CA . ASP A 1 116 ? 9.463 6.097 -13.247 1.00 96.56 116 ASP A CA 1
ATOM 903 C C . ASP A 1 116 ? 10.915 6.546 -13.444 1.00 96.56 116 ASP A C 1
ATOM 905 O O . ASP A 1 116 ? 11.326 6.896 -14.552 1.00 96.56 116 ASP A O 1
ATOM 909 N N . SER A 1 117 ? 11.691 6.591 -12.360 1.00 97.19 117 SER A N 1
ATOM 910 C CA . SER A 1 117 ? 13.069 7.072 -12.395 1.00 97.19 117 SER A CA 1
ATOM 911 C C . SER A 1 117 ? 13.849 6.672 -11.149 1.00 97.19 117 SER A C 1
ATOM 913 O O . SER A 1 117 ? 13.300 6.538 -10.054 1.00 97.19 117 SER A O 1
ATOM 915 N N . GLU A 1 118 ? 15.173 6.597 -11.290 1.00 97.75 118 GLU A N 1
ATOM 916 C CA . GLU A 1 118 ? 16.094 6.382 -10.169 1.00 97.75 118 GLU A CA 1
ATOM 917 C C . GLU A 1 118 ? 15.913 7.431 -9.060 1.00 97.75 118 GLU A C 1
ATOM 919 O O . GLU A 1 118 ? 16.027 7.132 -7.871 1.00 97.75 118 GLU A O 1
ATOM 924 N N . ILE A 1 119 ? 15.622 8.679 -9.444 1.00 97.50 119 ILE A N 1
ATOM 925 C CA . ILE A 1 119 ? 15.425 9.796 -8.513 1.00 97.50 119 ILE A CA 1
ATOM 926 C C . ILE A 1 119 ? 14.189 9.549 -7.649 1.00 97.50 119 ILE A C 1
ATOM 928 O O . ILE A 1 119 ? 14.233 9.765 -6.436 1.00 97.50 119 ILE A O 1
ATOM 932 N N . THR A 1 120 ? 13.094 9.106 -8.266 1.00 96.69 120 THR A N 1
ATOM 933 C CA . THR A 1 120 ? 11.850 8.780 -7.568 1.00 96.69 120 THR A CA 1
ATOM 934 C C . THR A 1 120 ? 12.047 7.577 -6.649 1.00 96.69 120 THR A C 1
ATOM 936 O O . THR A 1 120 ? 11.738 7.667 -5.460 1.00 96.69 120 THR A O 1
ATOM 939 N N . ALA A 1 121 ? 12.655 6.502 -7.153 1.00 98.25 121 ALA A N 1
ATOM 940 C CA . ALA A 1 121 ? 12.923 5.294 -6.381 1.00 98.25 121 ALA A CA 1
ATOM 941 C C . ALA A 1 121 ? 13.806 5.557 -5.146 1.00 98.25 121 ALA A C 1
ATOM 943 O O . ALA A 1 121 ? 13.482 5.102 -4.051 1.00 98.25 121 ALA A O 1
ATOM 944 N N . ASN A 1 122 ? 14.864 6.368 -5.272 1.00 98.50 122 ASN A N 1
ATOM 945 C CA . ASN A 1 122 ? 15.722 6.743 -4.138 1.00 98.50 122 ASN A CA 1
ATOM 946 C C . ASN A 1 122 ? 15.003 7.580 -3.066 1.00 98.50 122 ASN A C 1
ATOM 948 O O . ASN A 1 122 ? 15.449 7.627 -1.924 1.00 98.50 122 ASN A O 1
ATOM 952 N N . ARG A 1 123 ? 13.896 8.250 -3.408 1.00 98.25 123 ARG A N 1
ATOM 953 C CA . ARG A 1 123 ? 13.075 9.016 -2.453 1.00 98.25 123 ARG A CA 1
ATOM 954 C C . ARG A 1 123 ? 11.960 8.192 -1.817 1.00 98.25 123 ARG A C 1
ATOM 956 O O . ARG A 1 123 ? 11.244 8.709 -0.960 1.00 98.25 123 ARG A O 1
ATOM 963 N N . TYR A 1 124 ? 11.789 6.938 -2.232 1.00 98.69 124 TYR A N 1
ATOM 964 C CA . TYR A 1 124 ? 10.647 6.127 -1.829 1.00 98.69 124 TYR A CA 1
ATOM 965 C C . TYR A 1 124 ? 10.556 5.948 -0.311 1.00 98.69 124 TYR A C 1
ATOM 967 O O . TYR A 1 124 ? 9.476 6.125 0.243 1.00 98.69 124 TYR A O 1
ATOM 975 N N . LEU A 1 125 ? 11.677 5.679 0.373 1.00 98.81 125 LEU A N 1
ATOM 976 C CA . LEU A 1 125 ? 11.699 5.504 1.831 1.00 98.81 125 LEU A CA 1
ATOM 977 C C . LEU A 1 125 ? 11.162 6.739 2.567 1.00 98.81 125 LEU A C 1
ATOM 979 O O . LEU A 1 125 ? 10.274 6.619 3.410 1.00 98.81 125 LEU A O 1
ATOM 983 N N . ASP A 1 126 ? 11.676 7.924 2.236 1.00 98.62 126 ASP A N 1
ATOM 984 C CA . ASP A 1 126 ? 11.260 9.171 2.880 1.00 98.62 126 ASP A CA 1
ATOM 985 C C . ASP A 1 126 ? 9.780 9.458 2.616 1.00 98.62 126 ASP A C 1
ATOM 987 O O . ASP A 1 126 ? 9.024 9.749 3.546 1.00 98.62 126 ASP A O 1
ATOM 991 N N . ASN A 1 127 ? 9.335 9.294 1.366 1.00 98.50 127 ASN A N 1
ATOM 992 C CA . ASN A 1 127 ? 7.937 9.519 1.016 1.00 98.50 127 ASN A CA 1
ATOM 993 C C . ASN A 1 127 ? 7.004 8.506 1.700 1.00 98.50 127 ASN A C 1
ATOM 995 O O . ASN A 1 127 ? 5.929 8.885 2.166 1.00 98.50 127 ASN A O 1
ATOM 999 N N . LEU A 1 128 ? 7.409 7.235 1.795 1.00 98.75 128 LEU A N 1
ATOM 1000 C CA . LEU A 1 128 ? 6.657 6.182 2.476 1.00 98.75 128 LEU A CA 1
ATOM 1001 C C . LEU A 1 128 ? 6.510 6.501 3.965 1.00 98.75 128 LEU A C 1
ATOM 1003 O O . LEU A 1 128 ? 5.398 6.460 4.489 1.00 98.75 128 LEU A O 1
ATOM 1007 N N . LYS A 1 129 ? 7.598 6.902 4.632 1.00 98.69 129 LYS A N 1
ATOM 1008 C CA . LYS A 1 129 ? 7.570 7.340 6.036 1.00 98.69 129 LYS A CA 1
ATOM 1009 C C . LYS A 1 129 ? 6.622 8.513 6.242 1.00 98.69 129 LYS A C 1
ATOM 1011 O O . LYS A 1 129 ? 5.795 8.475 7.152 1.00 98.69 129 LYS A O 1
ATOM 1016 N N . THR A 1 130 ? 6.710 9.537 5.392 1.00 98.50 130 THR A N 1
ATOM 1017 C CA . THR A 1 130 ? 5.798 10.684 5.445 1.00 98.50 130 THR A CA 1
ATOM 1018 C C . THR A 1 130 ? 4.347 10.244 5.266 1.00 98.50 130 THR A C 1
ATOM 1020 O O . THR A 1 130 ? 3.496 10.645 6.058 1.00 98.50 130 THR A O 1
ATOM 1023 N N . MET A 1 131 ? 4.054 9.392 4.282 1.00 98.56 131 MET A N 1
ATOM 1024 C CA . MET A 1 131 ? 2.690 8.940 4.007 1.00 98.56 131 MET A CA 1
ATOM 1025 C C . MET A 1 131 ? 2.106 8.118 5.162 1.00 98.56 131 MET A C 1
ATOM 1027 O O . MET A 1 131 ? 0.996 8.395 5.612 1.00 98.56 131 MET A O 1
ATOM 1031 N N . MET A 1 132 ? 2.862 7.160 5.706 1.00 98.56 132 MET A N 1
ATOM 1032 C CA . MET A 1 132 ? 2.403 6.344 6.836 1.00 98.56 132 MET A CA 1
ATOM 1033 C C . MET A 1 132 ? 2.194 7.183 8.104 1.00 98.56 132 MET A C 1
ATOM 1035 O O . MET A 1 132 ? 1.208 6.984 8.815 1.00 98.56 132 MET A O 1
ATOM 1039 N N . ALA A 1 133 ? 3.059 8.172 8.361 1.00 98.25 133 ALA A N 1
ATOM 1040 C CA . ALA A 1 133 ? 2.875 9.115 9.463 1.00 98.25 133 ALA A CA 1
ATOM 1041 C C . ALA A 1 133 ? 1.604 9.965 9.289 1.00 98.25 133 ALA A C 1
ATOM 1043 O O . ALA A 1 133 ? 0.854 10.161 10.246 1.00 98.25 133 ALA A O 1
ATOM 1044 N N . LEU A 1 134 ? 1.328 10.433 8.068 1.00 98.44 134 LEU A N 1
ATOM 1045 C CA . LEU A 1 134 ? 0.116 11.185 7.748 1.00 98.44 134 LEU A CA 1
ATOM 1046 C C . LEU A 1 134 ? -1.153 10.338 7.906 1.00 98.44 134 LEU A C 1
ATOM 1048 O O . LEU A 1 134 ? -2.117 10.802 8.514 1.00 98.44 134 LEU A O 1
ATOM 1052 N N . PHE A 1 135 ? -1.152 9.085 7.443 1.00 98.44 135 PHE A N 1
ATOM 1053 C CA . PHE A 1 135 ? -2.278 8.168 7.644 1.00 98.44 135 PHE A CA 1
ATOM 1054 C C . PHE A 1 135 ? -2.556 7.914 9.127 1.00 98.44 135 PHE A C 1
ATOM 1056 O O . PHE A 1 135 ? -3.696 8.048 9.574 1.00 98.44 135 PHE A O 1
ATOM 1063 N N . ARG A 1 136 ? -1.517 7.618 9.914 1.00 97.94 136 ARG A N 1
ATOM 1064 C CA . ARG A 1 136 ? -1.617 7.451 11.371 1.00 97.94 136 ARG A CA 1
ATOM 1065 C C . ARG A 1 136 ? -2.145 8.704 12.066 1.00 97.94 136 ARG A C 1
ATOM 1067 O O . ARG A 1 136 ? -3.005 8.602 12.939 1.00 97.94 136 ARG A O 1
ATOM 1074 N N . ALA A 1 137 ? -1.695 9.889 11.652 1.00 97.62 137 ALA A N 1
ATOM 1075 C CA . ALA A 1 137 ? -2.189 11.160 12.177 1.00 97.62 137 ALA A CA 1
ATOM 1076 C C . ALA A 1 137 ? -3.671 11.396 11.836 1.00 97.62 137 ALA A C 1
ATOM 1078 O O . ALA A 1 137 ? -4.447 11.772 12.716 1.00 97.62 137 ALA A O 1
ATOM 1079 N N . ALA A 1 138 ? -4.083 11.128 10.593 1.00 97.56 138 ALA A N 1
ATOM 1080 C CA . ALA A 1 138 ? -5.475 11.241 10.155 1.00 97.56 138 ALA A CA 1
ATOM 1081 C C . ALA A 1 138 ? -6.404 10.290 10.931 1.00 97.56 138 ALA A C 1
ATOM 1083 O O . ALA A 1 138 ? -7.518 10.668 11.293 1.00 97.56 138 ALA A O 1
ATOM 1084 N N . LEU A 1 139 ? -5.913 9.090 11.249 1.00 96.56 139 LEU A N 1
ATOM 1085 C CA . LEU A 1 139 ? -6.609 8.074 12.044 1.00 96.56 139 LEU A CA 1
ATOM 1086 C C . LEU A 1 139 ? -6.428 8.255 13.562 1.00 96.56 139 LEU A C 1
ATOM 1088 O O . LEU A 1 139 ? -6.996 7.490 14.336 1.00 96.56 139 LEU A O 1
ATOM 1092 N N . ARG A 1 140 ? -5.660 9.266 13.997 1.00 95.69 140 ARG A N 1
ATOM 1093 C CA . ARG A 1 140 ? -5.339 9.564 15.407 1.00 95.69 140 ARG A CA 1
ATOM 1094 C C . ARG A 1 140 ? -4.765 8.365 16.173 1.00 95.69 140 ARG A C 1
ATOM 1096 O O . ARG A 1 140 ? -5.024 8.212 17.362 1.00 95.69 140 ARG A O 1
ATOM 1103 N N . SER A 1 141 ? -3.977 7.538 15.495 1.00 94.62 141 SER A N 1
ATOM 1104 C CA . SER A 1 141 ? -3.368 6.336 16.062 1.00 94.62 141 SER A CA 1
ATOM 1105 C C . SER A 1 141 ? -1.895 6.265 15.640 1.00 94.62 141 SER A C 1
ATOM 1107 O O . SER A 1 141 ? -1.598 5.781 14.547 1.00 94.62 141 SER A O 1
ATOM 1109 N N . PRO A 1 142 ? -0.962 6.817 16.444 1.00 92.69 142 PRO A N 1
ATOM 1110 C CA . PRO A 1 142 ? 0.455 6.920 16.077 1.00 92.69 142 PRO A CA 1
ATOM 1111 C C . PRO A 1 142 ? 1.161 5.561 15.979 1.00 92.69 142 PRO A C 1
ATOM 1113 O O . PRO A 1 142 ? 2.118 5.442 15.219 1.00 92.69 142 PRO A O 1
ATOM 1116 N N . ASP A 1 143 ? 0.653 4.544 16.676 1.00 92.81 143 ASP A N 1
ATOM 1117 C CA . ASP A 1 143 ? 1.206 3.184 16.689 1.00 92.81 143 ASP A CA 1
ATOM 1118 C C . ASP A 1 143 ? 0.356 2.203 15.867 1.00 92.81 143 ASP A C 1
ATOM 1120 O O . ASP A 1 143 ? 0.456 0.988 16.039 1.00 92.81 143 ASP A O 1
ATOM 1124 N N . LEU A 1 144 ? -0.516 2.708 14.982 1.00 96.12 144 LEU A N 1
ATOM 1125 C CA . LEU A 1 144 ? -1.383 1.853 14.174 1.00 96.12 144 LEU A CA 1
ATOM 1126 C C . LEU A 1 144 ? -0.529 0.864 13.357 1.00 96.12 144 LEU A C 1
ATOM 1128 O O . LEU A 1 144 ? 0.374 1.320 12.638 1.00 96.12 144 LEU A O 1
ATOM 1132 N N . PRO A 1 145 ? -0.807 -0.452 13.425 1.00 97.94 145 PRO A N 1
ATOM 1133 C CA . PRO A 1 145 ? -0.114 -1.448 12.621 1.00 97.94 145 PRO A CA 1
ATOM 1134 C C . PRO A 1 145 ? -0.132 -1.107 11.130 1.00 97.94 145 PRO A C 1
ATOM 1136 O O . PRO A 1 145 ? -1.183 -0.793 10.572 1.00 97.94 145 PRO A O 1
ATOM 1139 N N . VAL A 1 146 ? 1.022 -1.205 10.474 1.00 98.50 146 VAL A N 1
ATOM 1140 C CA . VAL A 1 146 ? 1.173 -1.022 9.026 1.00 98.50 146 VAL A CA 1
ATOM 1141 C C . VAL A 1 146 ? 1.723 -2.305 8.420 1.00 98.50 146 VAL A C 1
ATOM 1143 O O . VAL A 1 146 ? 2.800 -2.764 8.787 1.00 98.50 146 VAL A O 1
ATOM 1146 N N . VAL A 1 147 ? 1.023 -2.890 7.454 1.00 98.75 147 VAL A N 1
ATOM 1147 C CA . VAL A 1 147 ? 1.522 -4.058 6.723 1.00 98.75 147 VAL A CA 1
ATOM 1148 C C . VAL A 1 147 ? 1.702 -3.706 5.257 1.00 98.75 147 VAL A C 1
ATOM 1150 O O . VAL A 1 147 ? 0.734 -3.454 4.542 1.00 98.75 147 VAL A O 1
ATOM 1153 N N . LEU A 1 148 ? 2.956 -3.714 4.816 1.00 98.88 148 LEU A N 1
ATOM 1154 C CA . LEU A 1 148 ? 3.350 -3.510 3.431 1.00 98.88 148 LEU A CA 1
ATOM 1155 C C . LEU A 1 148 ? 3.353 -4.843 2.671 1.00 98.88 148 LEU A C 1
ATOM 1157 O O . LEU A 1 148 ? 3.727 -5.876 3.227 1.00 98.88 148 LEU A O 1
ATOM 1161 N N . GLY A 1 149 ? 3.005 -4.833 1.388 1.00 98.62 149 GLY A N 1
ATOM 1162 C CA . GLY A 1 149 ? 3.307 -5.922 0.458 1.00 98.62 149 GLY A CA 1
ATOM 1163 C C . GLY A 1 149 ? 4.574 -5.619 -0.336 1.00 98.62 149 GLY A C 1
ATOM 1164 O O . GLY A 1 149 ? 4.706 -4.525 -0.889 1.00 98.62 149 GLY A O 1
ATOM 1165 N N . LYS A 1 150 ? 5.511 -6.571 -0.407 1.00 98.69 150 LYS A N 1
ATOM 1166 C CA . LYS A 1 150 ? 6.726 -6.408 -1.213 1.00 98.69 150 LYS A CA 1
ATOM 1167 C C . LYS A 1 150 ? 6.355 -6.366 -2.697 1.00 98.69 150 LYS A C 1
ATOM 1169 O O . LYS A 1 150 ? 5.720 -7.301 -3.189 1.00 98.69 150 LYS A O 1
ATOM 1174 N N . ILE A 1 151 ? 6.744 -5.310 -3.411 1.00 98.44 151 ILE A N 1
ATOM 1175 C CA . ILE A 1 151 ? 6.516 -5.239 -4.864 1.00 98.44 151 ILE A CA 1
ATOM 1176 C C . ILE A 1 151 ? 7.414 -6.244 -5.590 1.00 98.44 151 ILE A C 1
ATOM 1178 O O . ILE A 1 151 ? 8.531 -6.510 -5.143 1.00 98.44 151 ILE A O 1
ATOM 1182 N N . THR A 1 152 ? 6.961 -6.786 -6.719 1.00 97.94 152 THR A N 1
ATOM 1183 C CA . THR A 1 152 ? 7.756 -7.727 -7.524 1.00 97.94 152 THR A CA 1
ATOM 1184 C C . THR A 1 152 ? 7.668 -7.396 -9.004 1.00 97.94 152 THR A C 1
ATOM 1186 O O . THR A 1 152 ? 6.615 -6.991 -9.499 1.00 97.94 152 THR A O 1
ATOM 1189 N N . ASP A 1 153 ? 8.798 -7.539 -9.692 1.00 97.31 153 ASP A N 1
ATOM 1190 C CA . ASP A 1 153 ? 8.892 -7.364 -11.138 1.00 97.31 153 ASP A CA 1
ATOM 1191 C C . ASP A 1 153 ? 8.497 -8.659 -11.839 1.00 97.31 153 ASP A C 1
ATOM 1193 O O . ASP A 1 153 ? 8.853 -9.747 -11.387 1.00 97.31 153 ASP A O 1
ATOM 1197 N N . SER A 1 154 ? 7.760 -8.541 -12.936 1.00 96.62 154 SER A N 1
ATOM 1198 C CA . SER A 1 154 ? 7.366 -9.697 -13.734 1.00 96.62 154 SER A CA 1
ATOM 1199 C C . SER A 1 154 ? 8.465 -10.204 -14.661 1.00 96.62 154 SER A C 1
ATOM 1201 O O . SER A 1 154 ? 8.372 -11.310 -15.188 1.00 96.62 154 SER A O 1
ATOM 1203 N N . GLY A 1 155 ? 9.473 -9.376 -14.921 1.00 95.88 155 GLY A N 1
ATOM 1204 C CA . GLY A 1 155 ? 10.507 -9.611 -15.911 1.00 95.88 155 GLY A CA 1
ATOM 1205 C C . GLY A 1 155 ? 10.003 -9.600 -17.358 1.00 95.88 155 GLY A C 1
ATOM 1206 O O . GLY A 1 155 ? 10.689 -10.073 -18.260 1.00 95.88 155 GLY A O 1
ATOM 1207 N N . MET A 1 156 ? 8.780 -9.107 -17.592 1.00 94.12 156 MET A N 1
ATOM 1208 C CA . MET A 1 156 ? 8.101 -9.156 -18.893 1.00 94.12 156 MET A CA 1
ATOM 1209 C C . MET A 1 156 ? 8.252 -7.867 -19.711 1.00 94.12 156 MET A C 1
ATOM 1211 O O . MET A 1 156 ? 7.347 -7.517 -20.476 1.00 94.12 156 MET A O 1
ATOM 1215 N N . ASP A 1 157 ? 9.363 -7.148 -19.543 1.00 92.00 157 ASP A N 1
ATOM 1216 C CA . ASP A 1 157 ? 9.750 -6.088 -20.473 1.00 92.00 157 ASP A CA 1
ATOM 1217 C C . ASP A 1 157 ? 10.560 -6.682 -21.645 1.00 92.00 157 ASP A C 1
ATOM 1219 O O . ASP A 1 157 ? 11.510 -7.431 -21.411 1.00 92.00 157 ASP A O 1
ATOM 1223 N N . PRO A 1 158 ? 10.184 -6.429 -22.912 1.00 89.75 158 PRO A N 1
ATOM 1224 C CA . PRO A 1 158 ? 10.866 -7.020 -24.060 1.00 89.75 158 PRO A CA 1
ATOM 1225 C C . PRO A 1 158 ? 12.255 -6.427 -24.342 1.00 89.75 158 PRO A C 1
ATOM 1227 O O . PRO A 1 158 ? 12.998 -7.033 -25.117 1.00 89.75 158 PRO A O 1
ATOM 1230 N N . GLU A 1 159 ? 12.599 -5.260 -23.790 1.00 91.44 159 GLU A N 1
ATOM 1231 C CA . GLU A 1 159 ? 13.869 -4.581 -24.064 1.00 91.44 159 GLU A CA 1
ATOM 1232 C C . GLU A 1 159 ? 14.987 -5.073 -23.141 1.00 91.44 159 GLU A C 1
ATOM 1234 O O . GLU A 1 159 ? 16.050 -5.476 -23.621 1.00 91.44 159 GLU A O 1
ATOM 1239 N N . ASP A 1 160 ? 14.747 -5.070 -21.831 1.00 91.88 160 ASP A N 1
ATOM 1240 C CA . ASP A 1 160 ? 15.754 -5.386 -20.809 1.00 91.88 160 ASP A CA 1
ATOM 1241 C C . ASP A 1 160 ? 15.314 -6.466 -19.806 1.00 91.88 160 ASP A C 1
ATOM 1243 O O . ASP A 1 160 ? 16.122 -6.911 -18.986 1.00 91.88 160 ASP A O 1
ATOM 1247 N N . GLY A 1 161 ? 14.072 -6.951 -19.903 1.00 93.75 161 GLY A N 1
ATOM 1248 C CA . GLY A 1 161 ? 13.532 -7.948 -18.986 1.00 93.75 161 GLY A CA 1
ATOM 1249 C C . GLY A 1 161 ? 13.209 -7.397 -17.600 1.00 93.75 161 GLY A C 1
ATOM 1250 O O . GLY A 1 161 ? 13.146 -8.192 -16.668 1.00 93.75 161 GLY A O 1
ATOM 1251 N N . LEU A 1 162 ? 13.020 -6.082 -17.434 1.00 94.62 162 LEU A N 1
ATOM 1252 C CA . LEU A 1 162 ? 12.612 -5.442 -16.181 1.00 94.62 162 LEU A CA 1
ATOM 1253 C C . LEU A 1 162 ? 11.533 -4.387 -16.437 1.00 94.62 162 LEU A C 1
ATOM 1255 O O . LEU A 1 162 ? 11.764 -3.360 -17.067 1.00 94.62 162 LEU A O 1
ATOM 1259 N N . ARG A 1 163 ? 10.339 -4.578 -15.871 1.00 94.50 163 ARG A N 1
ATOM 1260 C CA . ARG A 1 163 ? 9.306 -3.529 -15.924 1.00 94.50 163 ARG A CA 1
ATOM 1261 C C . ARG A 1 163 ? 9.560 -2.395 -14.949 1.00 94.50 163 ARG A C 1
ATOM 1263 O O . ARG A 1 163 ? 8.977 -1.334 -15.094 1.00 94.50 163 ARG A O 1
ATOM 1270 N N . MET A 1 164 ? 10.375 -2.617 -13.935 1.00 96.50 164 MET A N 1
ATOM 1271 C CA . MET A 1 164 ? 10.689 -1.700 -12.856 1.00 96.50 164 MET A CA 1
ATOM 1272 C C . MET A 1 164 ? 12.200 -1.691 -12.677 1.00 96.50 164 MET A C 1
ATOM 1274 O O . MET A 1 164 ? 12.751 -2.315 -11.767 1.00 96.50 164 MET A O 1
ATOM 1278 N N . ASN A 1 165 ? 12.874 -0.943 -13.549 1.00 96.94 165 ASN A N 1
ATOM 1279 C CA . ASN A 1 165 ? 14.331 -0.820 -13.565 1.00 96.94 165 ASN A CA 1
ATOM 1280 C C . ASN A 1 165 ? 14.942 -0.415 -12.211 1.00 96.94 165 ASN A C 1
ATOM 1282 O O . ASN A 1 165 ? 16.091 -0.747 -11.920 1.00 96.94 165 ASN A O 1
ATOM 1286 N N . TRP A 1 166 ? 14.165 0.239 -11.343 1.00 98.31 166 TRP A N 1
ATOM 1287 C CA . TRP A 1 166 ? 14.579 0.646 -9.999 1.00 98.31 166 TRP A CA 1
ATOM 1288 C C . TRP A 1 166 ? 13.859 -0.115 -8.874 1.00 98.31 166 TRP A C 1
ATOM 1290 O O . TRP A 1 166 ? 13.848 0.326 -7.723 1.00 98.31 166 TRP A O 1
ATOM 1300 N N . GLY A 1 167 ? 13.285 -1.283 -9.179 1.00 98.19 167 GLY A N 1
ATOM 1301 C CA . GLY A 1 167 ? 12.550 -2.130 -8.235 1.00 98.19 167 GLY A CA 1
ATOM 1302 C C . GLY A 1 167 ? 13.356 -2.525 -7.002 1.00 98.19 167 GLY A C 1
ATOM 1303 O O . GLY A 1 167 ? 12.817 -2.511 -5.898 1.00 98.19 167 GLY A O 1
ATOM 1304 N N . SER A 1 168 ? 14.653 -2.798 -7.149 1.00 98.31 168 SER A N 1
ATOM 1305 C CA . SER A 1 168 ? 15.526 -3.149 -6.020 1.00 98.31 168 SER A CA 1
ATOM 1306 C C . SER A 1 168 ? 15.675 -2.011 -5.004 1.00 98.31 168 SER A C 1
ATOM 1308 O O . SER A 1 168 ? 15.693 -2.276 -3.804 1.00 98.31 168 SER A O 1
ATOM 1310 N N . LEU A 1 169 ? 15.713 -0.751 -5.455 1.00 98.75 169 LEU A N 1
ATOM 1311 C CA . LEU A 1 169 ? 15.778 0.421 -4.573 1.00 98.75 169 LEU A CA 1
ATOM 1312 C C . LEU A 1 169 ? 14.490 0.565 -3.758 1.00 98.75 169 LEU A C 1
ATOM 1314 O O . LEU A 1 169 ? 14.538 0.758 -2.544 1.00 98.75 169 LEU A O 1
ATOM 1318 N N . VAL A 1 170 ? 13.334 0.409 -4.407 1.00 98.81 170 VAL A N 1
ATOM 1319 C CA . VAL A 1 170 ? 12.030 0.484 -3.733 1.00 98.81 170 VAL A CA 1
ATOM 1320 C C . VAL A 1 170 ? 11.830 -0.692 -2.774 1.00 98.81 170 VAL A C 1
ATOM 1322 O O . VAL A 1 170 ? 11.383 -0.491 -1.647 1.00 98.81 170 VAL A O 1
ATOM 1325 N N . GLN A 1 171 ? 12.212 -1.911 -3.162 1.00 98.81 171 GLN A N 1
ATOM 1326 C CA . GLN A 1 171 ? 12.165 -3.083 -2.281 1.00 98.81 171 GLN A CA 1
ATOM 1327 C C . GLN A 1 171 ? 13.072 -2.921 -1.055 1.00 98.81 171 GLN A C 1
ATOM 1329 O O . GLN A 1 171 ? 12.661 -3.281 0.049 1.00 98.81 171 GLN A O 1
ATOM 1334 N N . GLN A 1 172 ? 14.276 -2.362 -1.221 1.00 98.88 172 GLN A N 1
ATOM 1335 C CA . GLN A 1 172 ? 15.154 -2.060 -0.092 1.00 98.88 172 GLN A CA 1
ATOM 1336 C C . GLN A 1 172 ? 14.521 -1.008 0.822 1.00 98.88 172 GLN A C 1
ATOM 1338 O O . GLN A 1 172 ? 14.474 -1.203 2.028 1.00 98.88 172 GLN A O 1
ATOM 1343 N N . ALA A 1 173 ? 13.925 0.045 0.264 1.00 98.88 173 ALA A N 1
ATOM 1344 C CA . ALA A 1 173 ? 13.202 1.041 1.048 1.00 98.88 173 ALA A CA 1
ATOM 1345 C C . ALA A 1 173 ? 11.996 0.455 1.819 1.00 98.88 173 ALA A C 1
ATOM 1347 O O . ALA A 1 173 ? 11.722 0.880 2.940 1.00 98.88 173 ALA A O 1
ATOM 1348 N N . GLN A 1 174 ? 11.285 -0.539 1.267 1.00 98.88 174 GLN A N 1
ATOM 1349 C CA . GLN A 1 174 ? 10.230 -1.264 1.993 1.00 98.88 174 GLN A CA 1
ATOM 1350 C C . GLN A 1 174 ? 10.789 -2.055 3.188 1.00 98.88 174 GLN A C 1
ATOM 1352 O O . GLN A 1 174 ? 10.144 -2.101 4.236 1.00 98.88 174 GLN A O 1
ATOM 1357 N N . LEU A 1 175 ? 11.974 -2.659 3.044 1.00 98.75 175 LEU A N 1
ATOM 1358 C CA . LEU A 1 175 ? 12.677 -3.337 4.139 1.00 98.75 175 LEU A CA 1
ATOM 1359 C C . LEU A 1 175 ? 13.152 -2.331 5.193 1.00 98.75 175 LEU A C 1
ATOM 1361 O O . LEU A 1 175 ? 12.817 -2.466 6.366 1.00 98.75 175 LEU A O 1
ATOM 1365 N N . ASP A 1 176 ? 13.838 -1.272 4.771 1.00 98.81 176 ASP A N 1
ATOM 1366 C CA . ASP A 1 176 ? 14.359 -0.234 5.662 1.00 98.81 176 ASP A CA 1
ATOM 1367 C C . ASP A 1 176 ? 13.241 0.424 6.485 1.00 98.81 176 ASP A C 1
ATOM 1369 O O . ASP A 1 176 ? 13.446 0.772 7.649 1.00 98.81 176 ASP A O 1
ATOM 1373 N N . PHE A 1 177 ? 12.046 0.592 5.906 1.00 98.81 177 PHE A N 1
ATOM 1374 C CA . PHE A 1 177 ? 10.884 1.116 6.622 1.00 98.81 177 PHE A CA 1
ATOM 1375 C C . PHE A 1 177 ? 10.480 0.217 7.794 1.00 98.81 177 PHE A C 1
ATOM 1377 O O . PHE A 1 177 ? 10.312 0.718 8.905 1.00 98.81 177 PHE A O 1
ATOM 1384 N N . ILE A 1 178 ? 10.357 -1.097 7.576 1.00 98.00 178 ILE A N 1
ATOM 1385 C CA . ILE A 1 178 ? 9.927 -2.021 8.636 1.00 98.00 178 ILE A CA 1
ATOM 1386 C C . ILE A 1 178 ? 11.001 -2.238 9.707 1.00 98.00 178 ILE A C 1
ATOM 1388 O O . ILE A 1 178 ? 10.675 -2.587 10.835 1.00 98.00 178 ILE A O 1
ATOM 1392 N N . GLU A 1 179 ? 12.276 -2.014 9.384 1.00 98.00 179 GLU A N 1
ATOM 1393 C CA . GLU A 1 179 ? 13.358 -2.021 10.374 1.00 98.00 179 GLU A CA 1
ATOM 1394 C C . GLU A 1 179 ? 13.317 -0.777 11.275 1.00 98.00 179 GLU A C 1
ATOM 1396 O O . GLU A 1 179 ? 13.741 -0.826 12.430 1.00 98.00 179 GLU A O 1
ATOM 1401 N N . GLN A 1 180 ? 12.792 0.338 10.758 1.00 97.56 180 GLN A N 1
ATOM 1402 C CA . GLN A 1 180 ? 12.730 1.630 11.448 1.00 97.56 180 GLN A CA 1
ATOM 1403 C C . GLN A 1 180 ? 11.393 1.892 12.153 1.00 97.56 180 GLN A C 1
ATOM 1405 O O . GLN A 1 180 ? 11.294 2.841 12.933 1.00 97.56 180 GLN A O 1
ATOM 1410 N N . ASP A 1 181 ? 10.374 1.073 11.899 1.00 96.75 181 ASP A N 1
ATOM 1411 C CA . ASP A 1 181 ? 9.034 1.210 12.457 1.00 96.75 181 ASP A CA 1
ATOM 1412 C C . ASP A 1 181 ? 8.620 -0.089 13.153 1.00 96.75 181 ASP A C 1
ATOM 1414 O O . ASP A 1 181 ? 8.276 -1.085 12.520 1.00 96.75 181 ASP A O 1
ATOM 1418 N N . SER A 1 182 ? 8.624 -0.074 14.489 1.00 94.06 182 SER A N 1
ATOM 1419 C CA . SER A 1 182 ? 8.298 -1.257 15.295 1.00 94.06 182 SER A CA 1
ATOM 1420 C C . SER A 1 182 ? 6.850 -1.730 15.148 1.00 94.06 182 SER A C 1
ATOM 1422 O O . SER A 1 182 ? 6.525 -2.822 15.608 1.00 94.06 182 SER A O 1
ATOM 1424 N N . CYS A 1 183 ? 5.991 -0.910 14.544 1.00 96.56 183 CYS A N 1
ATOM 1425 C CA . CYS A 1 183 ? 4.601 -1.215 14.241 1.00 96.56 183 CYS A CA 1
ATOM 1426 C C . CYS A 1 183 ? 4.363 -1.420 12.749 1.00 96.56 183 CYS A C 1
ATOM 1428 O O . CYS A 1 183 ? 3.246 -1.230 12.262 1.00 96.56 183 CYS A O 1
ATOM 1430 N N . ALA A 1 184 ? 5.402 -1.838 12.026 1.00 97.94 184 ALA A N 1
ATOM 1431 C CA . ALA A 1 184 ? 5.314 -2.181 10.626 1.00 97.94 184 ALA A CA 1
ATOM 1432 C C . ALA A 1 184 ? 5.788 -3.608 10.325 1.00 97.94 184 ALA A C 1
ATOM 1434 O O . ALA A 1 184 ? 6.588 -4.218 11.034 1.00 97.94 184 ALA A O 1
ATOM 1435 N N . ALA A 1 185 ? 5.276 -4.156 9.229 1.00 98.44 185 ALA A N 1
ATOM 1436 C CA . ALA A 1 185 ? 5.664 -5.453 8.709 1.00 98.44 185 ALA A CA 1
ATOM 1437 C C . ALA A 1 185 ? 5.646 -5.479 7.184 1.00 98.44 185 ALA A C 1
ATOM 1439 O O . ALA A 1 185 ? 4.904 -4.734 6.552 1.00 98.44 185 ALA A O 1
ATOM 1440 N N . LEU A 1 186 ? 6.421 -6.398 6.608 1.00 98.69 186 LEU A N 1
ATOM 1441 C CA . LEU A 1 186 ? 6.451 -6.662 5.174 1.00 98.69 186 LEU A CA 1
ATOM 1442 C C . LEU A 1 186 ? 5.969 -8.088 4.898 1.00 98.69 186 LEU A C 1
ATOM 1444 O O . LEU A 1 186 ? 6.451 -9.044 5.507 1.00 98.69 186 LEU A O 1
ATOM 1448 N N . VAL A 1 187 ? 5.030 -8.229 3.970 1.00 98.69 187 VAL A N 1
ATOM 1449 C CA . VAL A 1 187 ? 4.592 -9.507 3.406 1.00 98.69 187 VAL A CA 1
ATOM 1450 C C . VAL A 1 187 ? 5.392 -9.770 2.134 1.00 98.69 187 VAL A C 1
ATOM 1452 O O . VAL A 1 187 ? 5.298 -9.011 1.171 1.00 98.69 187 VAL A O 1
ATOM 1455 N N . THR A 1 188 ? 6.171 -10.853 2.130 1.00 98.44 188 THR A N 1
ATOM 1456 C CA . THR A 1 188 ? 7.090 -11.210 1.033 1.00 98.44 188 THR A CA 1
ATOM 1457 C C . THR A 1 188 ? 6.618 -12.389 0.187 1.00 98.44 188 THR A C 1
ATOM 1459 O O . THR A 1 188 ? 7.276 -12.732 -0.788 1.00 98.44 188 THR A O 1
ATOM 1462 N N . ILE A 1 189 ? 5.461 -12.996 0.497 1.00 98.12 189 ILE A N 1
ATOM 1463 C CA . ILE A 1 189 ? 4.926 -14.129 -0.285 1.00 98.12 189 ILE A CA 1
ATOM 1464 C C . ILE A 1 189 ? 4.727 -13.779 -1.774 1.00 98.12 189 ILE A C 1
ATOM 1466 O O . ILE A 1 189 ? 4.693 -14.672 -2.618 1.00 98.12 189 ILE A O 1
ATOM 1470 N N . THR A 1 190 ? 4.656 -12.483 -2.094 1.00 97.81 190 THR A N 1
ATOM 1471 C CA . THR A 1 190 ? 4.581 -11.942 -3.453 1.00 97.81 190 THR A CA 1
ATOM 1472 C C . THR A 1 190 ? 5.726 -12.389 -4.352 1.00 97.81 190 THR A C 1
ATOM 1474 O O . THR A 1 190 ? 5.520 -12.529 -5.549 1.00 97.81 190 THR A O 1
ATOM 1477 N N . GLU A 1 191 ? 6.900 -12.705 -3.799 1.00 97.25 191 GLU A N 1
ATOM 1478 C CA . GLU A 1 191 ? 8.049 -13.244 -4.547 1.00 97.25 191 GLU A CA 1
ATOM 1479 C C . GLU A 1 191 ? 7.757 -14.589 -5.228 1.00 97.25 191 GLU A C 1
ATOM 1481 O O . GLU A 1 191 ? 8.478 -14.990 -6.137 1.00 97.25 191 GLU A O 1
ATOM 1486 N N . SER A 1 192 ? 6.708 -15.291 -4.789 1.00 96.94 192 SER A N 1
ATOM 1487 C CA . SER A 1 192 ? 6.259 -16.559 -5.374 1.00 96.94 192 SER A CA 1
ATOM 1488 C C . SER A 1 192 ? 5.099 -16.415 -6.363 1.00 96.94 192 SER A C 1
ATOM 1490 O O . SER A 1 192 ? 4.637 -17.419 -6.905 1.00 96.94 192 SER A O 1
ATOM 1492 N N . PHE A 1 193 ? 4.592 -15.198 -6.568 1.00 96.81 193 PHE A N 1
ATOM 1493 C CA . PHE A 1 193 ? 3.392 -14.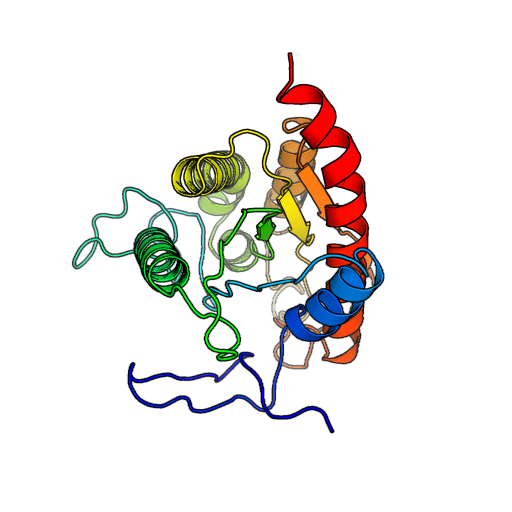966 -7.364 1.00 96.81 193 PHE A CA 1
ATOM 1494 C C . PHE A 1 193 ? 3.675 -14.937 -8.856 1.00 96.81 193 PHE A C 1
ATOM 1496 O O . PHE A 1 193 ? 4.795 -14.721 -9.313 1.00 96.81 193 PHE A O 1
ATOM 1503 N N . THR A 1 194 ? 2.609 -15.145 -9.620 1.00 94.31 194 THR A N 1
ATOM 1504 C CA . THR A 1 194 ? 2.618 -15.022 -11.071 1.00 94.31 194 THR A CA 1
ATOM 1505 C C . THR A 1 194 ? 1.912 -13.731 -11.472 1.00 94.31 194 THR A C 1
ATOM 1507 O O . THR A 1 194 ? 0.812 -13.430 -10.994 1.00 94.31 194 THR A O 1
ATOM 1510 N N . HIS A 1 195 ? 2.521 -12.967 -12.376 1.00 94.81 195 HIS A N 1
ATOM 1511 C CA . HIS A 1 195 ? 1.863 -11.823 -13.004 1.00 94.81 195 HIS A CA 1
ATOM 1512 C C . HIS A 1 195 ? 0.988 -12.277 -14.177 1.00 94.81 195 HIS A C 1
ATOM 1514 O O . HIS A 1 195 ? 1.278 -13.260 -14.855 1.00 94.81 195 HIS A O 1
ATOM 1520 N N . LEU A 1 196 ? -0.098 -11.548 -14.416 1.00 92.81 196 LEU A N 1
ATOM 1521 C CA . LEU A 1 196 ? -0.926 -11.656 -15.611 1.00 92.81 196 LEU A CA 1
ATOM 1522 C C . LEU A 1 196 ? -0.128 -11.245 -16.854 1.00 92.81 196 LEU A C 1
ATOM 1524 O O . LEU A 1 196 ? 0.901 -10.585 -16.746 1.00 92.81 196 LEU A O 1
ATOM 1528 N N . ASP A 1 197 ? -0.668 -11.531 -18.039 1.00 92.62 197 ASP A N 1
ATOM 1529 C CA . ASP A 1 197 ? -0.047 -11.186 -19.329 1.00 92.62 197 ASP A CA 1
ATOM 1530 C C . ASP A 1 197 ? 0.210 -9.677 -19.525 1.00 92.62 197 ASP A C 1
ATOM 1532 O O . ASP A 1 197 ? 0.988 -9.286 -20.393 1.00 92.62 197 ASP A O 1
ATOM 1536 N N . ASP A 1 198 ? -0.424 -8.806 -18.727 1.00 91.38 198 ASP A N 1
ATOM 1537 C CA . ASP A 1 198 ? -0.110 -7.369 -18.722 1.00 91.38 198 ASP A CA 1
ATOM 1538 C C . ASP A 1 198 ? 1.231 -7.035 -18.044 1.00 91.38 198 ASP A C 1
ATOM 1540 O O . ASP A 1 198 ? 1.752 -5.932 -18.203 1.00 91.38 198 ASP A O 1
ATOM 1544 N N . GLY A 1 199 ? 1.780 -7.997 -17.306 1.00 93.56 199 GLY A N 1
ATOM 1545 C CA . GLY A 1 199 ? 3.021 -7.957 -16.556 1.00 93.56 199 GLY A CA 1
ATOM 1546 C C . GLY A 1 199 ? 3.068 -7.013 -15.365 1.00 93.56 199 GLY A C 1
ATOM 1547 O O . GLY A 1 199 ? 4.139 -6.844 -14.791 1.00 93.56 199 GLY A O 1
ATOM 1548 N N . TRP A 1 200 ? 1.938 -6.447 -14.952 1.00 93.25 200 TRP A N 1
ATOM 1549 C CA . TRP A 1 200 ? 1.853 -5.543 -13.803 1.00 93.25 200 TRP A CA 1
ATOM 1550 C C . TRP A 1 200 ? 1.067 -6.136 -12.639 1.00 93.25 200 TRP A C 1
ATOM 1552 O O . TRP A 1 200 ? 1.407 -5.892 -11.486 1.00 93.25 200 TRP A O 1
ATOM 1562 N N . HIS A 1 201 ? 0.021 -6.911 -12.917 1.00 94.06 201 HIS A N 1
ATOM 1563 C CA . HIS A 1 201 ? -0.915 -7.364 -11.887 1.00 94.06 201 HIS A CA 1
ATOM 1564 C C . HIS A 1 201 ? -0.766 -8.854 -11.602 1.00 94.06 201 HIS A C 1
ATOM 1566 O O . HIS A 1 201 ? -0.435 -9.623 -12.496 1.00 94.06 201 HIS A O 1
ATOM 1572 N N . TYR A 1 202 ? -1.060 -9.279 -10.374 1.00 94.50 202 TYR A N 1
ATOM 1573 C CA . TYR A 1 202 ? -1.029 -10.694 -9.999 1.00 94.50 202 TYR A CA 1
ATOM 1574 C C . TYR A 1 202 ? -2.288 -11.446 -10.434 1.00 94.50 202 TYR A C 1
ATOM 1576 O O . TYR A 1 202 ? -3.338 -10.855 -10.710 1.00 94.50 202 TYR A O 1
ATOM 1584 N N . THR A 1 203 ? -2.210 -12.776 -10.439 1.00 91.69 203 THR A N 1
ATOM 1585 C CA . THR A 1 203 ? -3.397 -13.615 -10.624 1.00 91.69 203 THR A CA 1
ATOM 1586 C C . THR A 1 203 ? -4.399 -13.456 -9.473 1.00 91.69 203 THR A C 1
ATOM 1588 O O . THR A 1 203 ? -4.053 -13.108 -8.343 1.00 91.69 203 THR A O 1
ATOM 1591 N N . SER A 1 204 ? -5.671 -13.783 -9.720 1.00 90.12 204 SER A N 1
ATOM 1592 C CA . SER A 1 204 ? -6.690 -13.796 -8.661 1.00 90.12 204 SER A CA 1
ATOM 1593 C C . SER A 1 204 ? -6.343 -14.759 -7.519 1.00 90.12 204 SER A C 1
ATOM 1595 O O . SER A 1 204 ? -6.620 -14.454 -6.362 1.00 90.12 204 SER A O 1
ATOM 1597 N N . ALA A 1 205 ? -5.731 -15.911 -7.819 1.00 91.94 205 ALA A N 1
ATOM 1598 C CA . ALA A 1 205 ? -5.308 -16.874 -6.801 1.00 91.94 205 ALA A CA 1
ATOM 1599 C C . ALA A 1 205 ? -4.219 -16.288 -5.887 1.00 91.94 205 ALA A C 1
ATOM 1601 O O . ALA A 1 205 ? -4.281 -16.451 -4.665 1.00 91.94 205 ALA A O 1
ATOM 1602 N N . ASP A 1 206 ? -3.284 -15.543 -6.473 1.00 95.44 206 ASP A N 1
ATOM 1603 C CA . ASP A 1 206 ? -2.212 -14.863 -5.753 1.00 95.44 206 ASP A CA 1
ATOM 1604 C C . ASP A 1 206 ? -2.740 -13.697 -4.911 1.00 95.44 206 ASP A C 1
ATOM 1606 O O . ASP A 1 206 ? -2.376 -13.584 -3.741 1.00 95.44 206 ASP A O 1
ATOM 1610 N N . TYR A 1 207 ? -3.701 -12.908 -5.409 1.00 94.50 207 TYR A N 1
ATOM 1611 C CA . TYR A 1 207 ? -4.386 -11.905 -4.581 1.00 94.50 207 TYR A CA 1
ATOM 1612 C C . TYR A 1 207 ? -5.122 -12.524 -3.385 1.00 94.50 207 TYR A C 1
ATOM 1614 O O . TYR A 1 207 ? -5.101 -11.951 -2.293 1.00 94.50 207 TYR A O 1
ATOM 1622 N N . LEU A 1 208 ? -5.724 -13.711 -3.544 1.00 95.31 208 LEU A N 1
ATOM 1623 C CA . LEU A 1 208 ? -6.339 -14.423 -2.419 1.00 95.31 208 LEU A CA 1
ATOM 1624 C C . LEU A 1 208 ? -5.299 -14.872 -1.380 1.00 95.31 208 LEU A C 1
ATOM 1626 O O . LEU A 1 208 ? -5.570 -14.882 -0.177 1.00 95.31 208 LEU A O 1
ATOM 1630 N N . THR A 1 209 ? -4.114 -15.286 -1.829 1.00 97.81 209 THR A N 1
ATOM 1631 C CA . THR A 1 209 ? -2.997 -15.623 -0.937 1.00 97.81 209 THR A CA 1
ATOM 1632 C C . THR A 1 209 ? -2.478 -14.383 -0.223 1.00 97.81 209 THR A C 1
ATOM 1634 O O . THR A 1 209 ? -2.323 -14.409 0.998 1.00 97.81 209 THR A O 1
ATOM 1637 N N . LEU A 1 210 ? -2.309 -13.282 -0.953 1.00 98.19 210 LEU A N 1
ATOM 1638 C CA . LEU A 1 210 ? -1.868 -12.003 -0.417 1.00 98.19 210 LEU A CA 1
ATOM 1639 C C . LEU A 1 210 ? -2.799 -11.493 0.683 1.00 98.19 210 LEU A C 1
ATOM 1641 O O . LEU A 1 210 ? -2.333 -11.129 1.757 1.00 98.19 210 LEU A O 1
ATOM 1645 N N . GLY A 1 211 ? -4.115 -11.526 0.459 1.00 98.38 211 GLY A N 1
ATOM 1646 C CA . GLY A 1 211 ? -5.075 -11.067 1.460 1.00 98.38 211 GLY A CA 1
ATOM 1647 C C . GLY A 1 211 ? -5.054 -11.890 2.748 1.00 98.38 211 GLY A C 1
ATOM 1648 O O . GLY A 1 211 ? -5.114 -11.312 3.830 1.00 98.38 211 GLY A O 1
ATOM 1649 N N . ARG A 1 212 ? -4.892 -13.221 2.664 1.00 98.62 212 ARG A N 1
ATOM 1650 C CA . ARG A 1 212 ? -4.706 -14.060 3.865 1.00 98.62 212 ARG A CA 1
ATOM 1651 C C . ARG A 1 212 ? -3.438 -13.682 4.627 1.00 98.62 212 ARG A C 1
ATOM 1653 O O . ARG A 1 212 ? -3.490 -13.538 5.843 1.00 98.62 212 ARG A O 1
ATOM 1660 N N . GLN A 1 213 ? -2.329 -13.487 3.915 1.00 98.69 213 GLN A N 1
ATOM 1661 C CA . GLN A 1 213 ? -1.049 -13.124 4.526 1.00 98.69 213 GLN A CA 1
ATOM 1662 C C . GLN A 1 213 ? -1.078 -11.724 5.152 1.00 98.69 213 GLN A C 1
ATOM 1664 O O . GLN A 1 213 ? -0.554 -11.535 6.247 1.00 98.69 213 GLN A O 1
ATOM 1669 N N . PHE A 1 214 ? -1.761 -10.761 4.528 1.00 98.75 214 PHE A N 1
ATOM 1670 C CA . PHE A 1 214 ? -2.008 -9.456 5.140 1.00 98.75 214 PHE A CA 1
ATOM 1671 C C . PHE A 1 214 ? -2.805 -9.5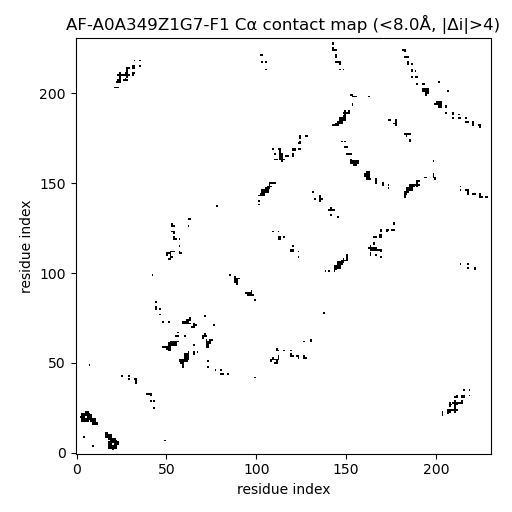67 6.444 1.00 98.75 214 PHE A C 1
ATOM 1673 O O . PHE A 1 214 ? -2.420 -8.948 7.434 1.00 98.75 214 PHE A O 1
ATOM 1680 N N . ALA A 1 215 ? -3.870 -10.375 6.470 1.00 98.31 215 ALA A N 1
ATOM 1681 C CA . ALA A 1 215 ? -4.696 -10.566 7.663 1.00 98.31 215 ALA A CA 1
ATOM 1682 C C . ALA A 1 215 ? -3.910 -11.220 8.809 1.00 98.31 215 ALA A C 1
ATOM 1684 O O . ALA A 1 215 ? -3.964 -10.759 9.945 1.00 98.31 215 ALA A O 1
ATOM 1685 N N . GLU A 1 216 ? -3.133 -12.263 8.511 1.00 98.00 216 GLU A N 1
ATOM 1686 C CA . GLU A 1 216 ? -2.275 -12.912 9.506 1.00 98.00 216 GLU A CA 1
ATOM 1687 C C . GLU A 1 216 ? -1.227 -11.947 10.064 1.00 98.00 216 GLU A C 1
ATOM 1689 O O . GLU A 1 216 ? -0.999 -11.908 11.274 1.00 98.00 216 GLU A O 1
ATOM 1694 N N . ARG A 1 217 ? -0.598 -11.143 9.200 1.00 97.62 217 ARG A N 1
ATOM 1695 C CA . ARG A 1 217 ? 0.483 -10.255 9.624 1.00 97.62 217 ARG A CA 1
ATOM 1696 C C . ARG A 1 217 ? -0.016 -9.056 10.427 1.00 97.62 217 ARG A C 1
ATOM 1698 O O . ARG A 1 217 ? 0.642 -8.696 11.401 1.00 97.62 217 ARG A O 1
ATOM 1705 N N . VAL A 1 218 ? -1.160 -8.467 10.069 1.00 97.12 218 VAL A N 1
ATOM 1706 C CA . VAL A 1 218 ? -1.722 -7.343 10.836 1.00 97.12 218 VAL A CA 1
ATOM 1707 C C . VAL A 1 218 ? -2.187 -7.804 12.218 1.00 97.12 218 VAL A C 1
ATOM 1709 O O . VAL A 1 218 ? -1.789 -7.198 13.207 1.00 97.12 218 VAL A O 1
ATOM 1712 N N . ALA A 1 219 ? -2.868 -8.953 12.314 1.00 95.19 219 ALA A N 1
ATOM 1713 C CA . ALA A 1 219 ? -3.293 -9.524 13.595 1.00 95.19 219 ALA A CA 1
ATOM 1714 C C . ALA A 1 219 ? -2.102 -9.846 14.522 1.00 95.19 219 ALA A C 1
ATOM 1716 O O . ALA A 1 219 ? -2.171 -9.668 15.737 1.00 95.19 219 ALA A O 1
ATOM 1717 N N . GLN A 1 220 ? -0.967 -10.283 13.961 1.00 93.75 220 GLN A N 1
ATOM 1718 C CA . GLN A 1 220 ? 0.265 -10.459 14.737 1.00 93.75 220 GLN A CA 1
ATOM 1719 C C . GLN A 1 220 ? 0.792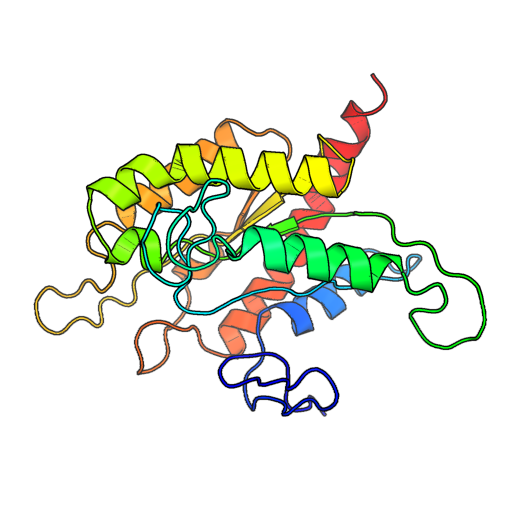 -9.126 15.288 1.00 93.75 220 GLN A C 1
ATOM 1721 O O . GLN A 1 220 ? 1.203 -9.072 16.450 1.00 93.75 220 GLN A O 1
ATOM 1726 N N . LEU A 1 221 ? 0.789 -8.062 14.477 1.00 93.75 221 LEU A N 1
ATOM 1727 C CA . LEU A 1 221 ? 1.266 -6.737 14.885 1.00 93.75 221 LEU A CA 1
ATOM 1728 C C . LEU A 1 221 ? 0.363 -6.074 15.924 1.00 93.75 221 LEU A C 1
ATOM 1730 O O . LEU A 1 221 ? 0.883 -5.402 16.808 1.00 93.75 221 LEU A O 1
ATOM 1734 N N . GLU A 1 222 ? -0.955 -6.269 15.867 1.00 87.56 222 GLU A N 1
ATOM 1735 C CA . GLU A 1 222 ? -1.893 -5.696 16.845 1.00 87.56 222 GLU A CA 1
ATOM 1736 C C . GLU A 1 222 ? -1.478 -6.025 18.285 1.00 87.56 222 GLU A C 1
ATOM 1738 O O . GLU A 1 222 ? -1.431 -5.142 19.141 1.00 87.56 222 GLU A O 1
ATOM 1743 N N . SER A 1 223 ? -1.061 -7.271 18.534 1.00 76.75 223 SER A N 1
ATOM 1744 C CA . SER A 1 223 ? -0.561 -7.695 19.849 1.00 76.75 223 SER A CA 1
ATOM 1745 C C . SER A 1 223 ? 0.738 -6.990 20.272 1.00 76.75 223 SER A C 1
ATOM 1747 O O . SER A 1 223 ? 0.975 -6.769 21.459 1.00 76.75 223 SER A O 1
ATOM 1749 N N . GLN A 1 224 ? 1.578 -6.611 19.308 1.00 83.19 224 GLN A N 1
ATOM 1750 C CA . GLN A 1 224 ? 2.888 -5.993 19.528 1.00 83.19 224 GLN A CA 1
ATOM 1751 C C . GLN A 1 224 ? 2.789 -4.472 19.697 1.00 83.19 224 GLN A C 1
ATOM 1753 O O . GLN A 1 224 ? 3.523 -3.897 20.497 1.00 83.19 224 GLN A O 1
ATOM 1758 N N . CYS A 1 225 ? 1.863 -3.833 18.984 1.00 86.62 225 CYS A N 1
ATOM 1759 C CA . CYS A 1 225 ? 1.661 -2.385 18.991 1.00 86.62 225 CYS A CA 1
ATOM 1760 C C . CYS A 1 225 ? 0.787 -1.910 20.152 1.00 86.62 225 CYS A C 1
ATOM 1762 O O . CYS A 1 225 ? 1.125 -0.929 20.811 1.00 86.62 225 CYS A O 1
ATOM 1764 N N . ALA A 1 226 ? -0.285 -2.641 20.478 1.00 64.62 226 ALA A N 1
ATOM 1765 C CA . ALA A 1 226 ? -1.214 -2.261 21.545 1.00 64.62 226 ALA A CA 1
ATOM 1766 C C . ALA A 1 226 ? -0.575 -2.236 22.947 1.00 64.62 226 ALA A C 1
ATOM 1768 O O . ALA A 1 226 ? -1.048 -1.524 23.826 1.00 64.62 226 ALA A O 1
ATOM 1769 N N . THR A 1 227 ? 0.510 -2.987 23.165 1.00 56.62 227 THR A N 1
ATOM 1770 C CA . THR A 1 227 ? 1.227 -3.015 24.454 1.00 56.62 227 THR A CA 1
ATOM 1771 C C . THR A 1 227 ? 2.055 -1.757 24.725 1.00 56.62 227 THR A C 1
ATOM 1773 O O . THR A 1 227 ? 2.474 -1.550 25.861 1.00 56.62 227 THR A O 1
ATOM 1776 N N . ARG A 1 228 ? 2.278 -0.907 23.714 1.00 54.75 228 ARG A N 1
ATOM 1777 C CA . ARG A 1 228 ? 3.140 0.281 23.810 1.00 54.75 228 ARG A CA 1
ATOM 1778 C C . ARG A 1 228 ? 2.380 1.590 23.985 1.00 54.75 228 ARG A C 1
ATOM 1780 O O . ARG A 1 228 ? 2.922 2.510 24.576 1.00 54.75 228 ARG A O 1
ATOM 1787 N N . SER A 1 229 ? 1.120 1.668 23.556 1.00 49.94 229 SER A N 1
ATOM 1788 C CA . SER A 1 229 ? 0.296 2.876 23.735 1.00 49.94 229 SER A CA 1
ATOM 1789 C C . SER A 1 229 ? -0.228 3.061 25.174 1.00 49.94 229 SER A C 1
ATOM 1791 O O . SER A 1 229 ? -0.962 4.010 25.448 1.00 49.94 229 SER A O 1
ATOM 1793 N N . SER A 1 230 ? 0.114 2.143 26.085 1.00 43.19 230 SER A N 1
ATOM 1794 C CA . SER A 1 230 ? -0.215 2.182 27.517 1.00 43.19 230 SER A CA 1
ATOM 1795 C C . SER A 1 230 ? 0.955 2.590 28.430 1.00 43.19 230 SER A C 1
ATOM 1797 O O . SER A 1 230 ? 0.785 2.559 29.650 1.00 43.19 230 SER A O 1
ATOM 1799 N N . GLU A 1 231 ? 2.110 2.960 27.867 1.00 37.03 231 GLU A N 1
ATOM 1800 C CA . GLU A 1 231 ? 3.259 3.559 28.579 1.00 37.03 231 GLU A CA 1
ATOM 1801 C C . GLU A 1 231 ? 3.357 5.069 28.313 1.00 37.03 231 GLU A C 1
ATOM 1803 O O . GLU A 1 231 ? 3.682 5.805 29.275 1.00 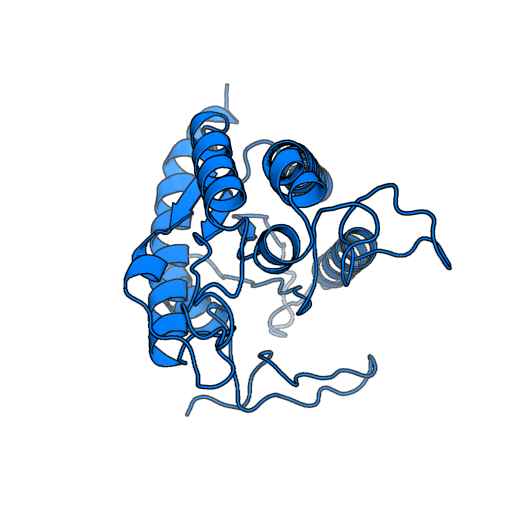37.03 231 GLU A O 1
#

pLDDT: mean 91.54, std 10.63, range [37.03, 98.88]

Nearest PDB structures (foldseek):
  1zmb-assembly2_C  TM=7.993E-01  e=8.732E-07  Clostridium acetobutylicum ATCC 824
  2apj-assembly4_D  TM=8.440E-01  e=2.952E-06  Arabidopsis thaliana
  8gr2-assembly1_A  TM=5.654E-01  e=5.245E-03  Campylobacter jejuni
  5u4s-assembly1_B  TM=3.279E-01  e=8.153E-01  Burkholderia cenocepacia J2315

Solvent-accessible surface area (backbone atoms only — not comparable to full-atom values): 13311 Å² total; per-residue (Å²): 129,93,69,64,30,84,18,73,81,43,48,68,84,89,84,54,76,46,63,5,95,34,59,56,31,60,63,36,17,54,58,41,38,40,65,77,36,78,88,54,91,82,84,86,89,86,83,85,66,86,62,32,14,54,33,82,87,33,71,54,24,36,29,85,84,46,71,66,88,92,35,81,33,49,48,57,52,46,52,50,51,48,54,56,61,72,67,52,46,46,83,87,70,85,80,55,84,55,80,94,73,92,70,63,46,82,45,79,74,48,63,42,24,10,45,70,38,64,72,37,11,73,42,39,42,62,42,50,51,52,49,54,53,49,52,22,58,77,66,73,32,89,58,51,23,34,34,35,41,50,72,72,72,56,44,70,28,91,87,81,40,49,62,28,84,27,38,69,49,34,47,48,28,56,51,54,48,36,77,74,30,94,36,38,41,73,44,61,72,50,80,77,54,54,55,38,98,86,39,78,47,65,36,69,70,46,26,40,50,49,8,37,51,51,28,56,51,43,60,57,36,44,69,65,29,64,69,58,82,78,116

Mean predicted aligned error: 4.89 Å

Radius of gyration: 17.75 Å; Cα contacts (8 Å, |Δi|>4): 373; chains: 1; bounding box: 46×39×53 Å

=== Feature glossary ===
The record interleaves many kinds of information about one protein. Here is each kind framed as the question it answers.

Q: Are the domains correctly placed relative to each other?
A: Predicted aligned error is AlphaFold's pairwise confidence. Unlike pLDDT (per-residue), PAE is per-residue-pair and captures whether two parts of the structure are correctly placed relative to each other. Units are ångströms of expected positional error.

Q: Which residues are in helices, strands, or loops?
A: Eight-state secondary structure (DSSP): H is the canonical α-helix, G the tighter 3₁₀-helix, I the wider π-helix; E/B are β-structure, T and S are turns and bends, and '-' is everything else. DSSP derives these from the pattern of main-chain N–H···O=C hydrogen bonds, not from the sequence.

Q: What if only a Cα trace is available?
A: P-SEA three-state annotation labels each residue as helix, strand, or coil based purely on the geometry of the Cα trace. It serves as a fallback when the full backbone (and thus DSSP) is unavailable.

Q: What are the backbone torsion angles?
A: φ (phi) and ψ (psi) are the two rotatable backbone dihedrals per residue: φ is the C(i-1)–N–Cα–C torsion, ψ is the N–Cα–C–N(i+1) torsion, both in degrees on (−180°, 180°]. α-helical residues cluster near (−60°, −45°); β-strand residues near (−120°, +130°). A Ramachandran plot is simply a scatter of (φ, ψ) for every residue.

Q: What known structures does this most resemble?
A: Structural nearest neighbors (via Foldseek easy-search vs the PDB). Reported per hit: target PDB id, E-value, and alignment TM-score. A TM-score above ~0.5 is the conventional threshold for 'same fold'.

Q: What family and function is it annotated with?
A: Database cross-references. InterPro integrates a dozen domain/family signature databases into unified entries with residue-range hits. GO terms attach function/process/location labels with evidence codes. CATH codes position the fold in a four-level structural taxonomy. Organism is the NCBI-taxonomy species name.

Q: Which residues are buried vs exposed?
A: Solvent accessibility: the surface area of each residue that a 1.4 Å water probe can touch, in Å². When only backbone atoms are present the absolute values are lower than full-atom SASA (side chains contribute most of the area) and are flagged as backbone-only.

Q: What do the diagnostic plots show?
A: Three diagnostic plots accompany the record. The Cα contact map visualizes the tertiary structure as a 2D adjacency matrix (8 Å cutoff, sequence-local contacts suppressed). The Ramachandran plot shows the distribution of backbone (φ, ψ) torsions, with points in the α and β basins reflecting secondary structure content. The PAE plot shows AlphaFold's inter-residue confidence as a color matrix.

Q: What is the amino-acid chain?
A: The amino-acid sequence is the protein's primary structure: the linear order of residues from the N-terminus to the C-terminus, written in one-letter code. Everything else here — the 3D coordinates, the secondary structure, the domain annotations — is ultimately a consequence of this string.

Q: What do the rendered images show?
A: The six renders are orthographic views along the three Cartesian axes in both directions. Representation (cartoon, sticks, or surface) and color scheme (sequence-rainbow or by-chain) vary across proteins so the training set covers all the common visualization conventions.

Q: Where is each backbone atom in 3D?
A: The mmCIF table is the protein's shape written out atom by atom. For each backbone N, Cα, C, and carbonyl O, it records an (x, y, z) coordinate triple in Å plus the residue type, chain letter, and residue number.

Q: How mobile is each atom in the crystal?
A: For experimental (PDB) structures, the B-factor (temperature factor) quantifies the positional spread of each atom in the crystal — a combination of thermal vibration and static disorder — in units of Å². High B-factors mark flexible loops or poorly resolved regions; low B-factors mark the rigid, well-ordered core.

Q: How big and how compact is the whole molecule?
A: Three whole-structure scalars: the radius of gyration (RMS distance of Cα from centroid, in Å), the count of Cα–Cα contacts (pairs closer than 8 Å and separated by more than four residues in sequence — i.e. tertiary, not local, contacts), and the bounding-box dimensions. Together they distinguish compact globular folds from extended fibres or disordered chains.

Q: What does the local fold look like, residue by residue?
A: A 3Di character summarizes, for each residue, the relative orientation of the Cα frame of its nearest spatial neighbor. Because it encodes fold topology rather than chemistry, 3Di alignments detect remote structural similarity that sequence alignment misses.

Q: How confident is the AlphaFold model at each residue?
A: For AlphaFold models, the B-factor field carries pLDDT — the model's own estimate of local accuracy on a 0–100 scale. Regions with pLDDT<50 should be treated as essentially unmodeled; they often correspond to intrinsically disordered segments.